Protein AF-A0AA36F8A9-F1 (afdb_monomer_lite)

Organism: Octopus vulgaris (NCBI:txid6645)

Structure (mmCIF, N/CA/C/O backbone):
data_AF-A0AA36F8A9-F1
#
_entry.id   AF-A0AA36F8A9-F1
#
loop_
_atom_site.group_PDB
_atom_site.id
_atom_site.type_symbol
_atom_site.label_atom_id
_atom_site.label_alt_id
_atom_site.label_comp_id
_atom_site.label_asym_id
_atom_site.label_entity_id
_atom_site.label_seq_id
_atom_site.pdbx_PDB_ins_code
_atom_site.Cartn_x
_atom_site.Cartn_y
_atom_site.Cartn_z
_atom_site.occupancy
_atom_site.B_iso_or_equiv
_atom_site.auth_seq_id
_atom_site.auth_comp_id
_atom_site.auth_asym_id
_atom_site.auth_atom_id
_atom_site.pdbx_PDB_model_num
ATOM 1 N N . MET A 1 1 ? -14.764 -0.438 -23.228 1.00 57.94 1 MET A N 1
ATOM 2 C CA . MET A 1 1 ? -16.015 -0.917 -22.598 1.00 57.94 1 MET A CA 1
ATOM 3 C C . MET A 1 1 ? -15.594 -1.962 -21.581 1.00 57.94 1 MET A C 1
ATOM 5 O O . MET A 1 1 ? -14.776 -2.790 -21.943 1.00 57.94 1 MET A O 1
ATOM 9 N N . LYS A 1 2 ? -16.003 -1.859 -20.318 1.00 61.53 2 LYS A N 1
ATOM 10 C CA . LYS A 1 2 ? -15.656 -2.836 -19.272 1.00 61.53 2 LYS A CA 1
ATOM 11 C C . LYS A 1 2 ? -16.958 -3.382 -18.704 1.00 61.53 2 LYS A C 1
ATOM 13 O O . LYS A 1 2 ? -17.916 -2.612 -18.624 1.00 61.53 2 LYS A O 1
ATOM 18 N N . CYS A 1 3 ? -16.976 -4.657 -18.324 1.00 64.50 3 CYS A N 1
ATOM 19 C CA . CYS A 1 3 ? -18.145 -5.275 -17.707 1.00 64.50 3 CYS A CA 1
ATOM 20 C C . CYS A 1 3 ? -18.589 -4.487 -16.462 1.00 64.50 3 CYS A C 1
ATOM 22 O O . CYS A 1 3 ? -17.764 -4.167 -15.594 1.00 64.50 3 CYS A O 1
ATOM 24 N N . LYS A 1 4 ? -19.875 -4.131 -16.397 1.00 75.44 4 LYS A N 1
ATOM 25 C CA . LYS A 1 4 ? -20.479 -3.437 -15.253 1.00 75.44 4 LYS A CA 1
ATOM 26 C C . LYS A 1 4 ? -20.685 -4.415 -14.094 1.00 75.44 4 LYS A C 1
ATOM 28 O O . LYS A 1 4 ? -20.834 -5.618 -14.280 1.00 75.44 4 LYS A O 1
ATOM 33 N N . VAL A 1 5 ? -20.695 -3.900 -12.867 1.00 63.47 5 VAL A N 1
ATOM 34 C CA . VAL A 1 5 ? -20.876 -4.727 -11.665 1.00 63.47 5 VAL A CA 1
ATOM 35 C C . VAL A 1 5 ? -22.283 -5.341 -11.673 1.00 63.47 5 VAL A C 1
ATOM 37 O O . VAL A 1 5 ? -23.261 -4.618 -11.513 1.00 63.47 5 VAL A O 1
ATOM 40 N N . GLY A 1 6 ? -22.371 -6.663 -11.854 1.00 67.12 6 GLY A N 1
ATOM 41 C CA . GLY A 1 6 ? -23.633 -7.418 -11.899 1.00 67.12 6 GLY A CA 1
ATOM 42 C C . GLY A 1 6 ? -24.187 -7.698 -13.302 1.00 67.12 6 GLY A C 1
ATOM 43 O O . GLY A 1 6 ? -25.245 -8.306 -13.403 1.00 67.12 6 GLY A O 1
ATOM 44 N N . GLU A 1 7 ? -23.489 -7.277 -14.357 1.00 79.31 7 GLU A N 1
ATOM 45 C CA . GLU A 1 7 ? -23.829 -7.589 -15.751 1.00 79.31 7 GLU A CA 1
ATOM 46 C C . GLU A 1 7 ? -23.469 -9.045 -16.077 1.00 79.31 7 GLU A C 1
ATOM 48 O O . GLU A 1 7 ? -22.385 -9.516 -15.720 1.00 79.31 7 GLU A O 1
ATOM 53 N N . SER A 1 8 ? -24.374 -9.761 -16.744 1.00 82.44 8 SER A N 1
ATOM 54 C CA . SER A 1 8 ? -24.123 -11.130 -17.204 1.00 82.44 8 SER A CA 1
ATOM 55 C C . SER A 1 8 ? -23.191 -11.155 -18.420 1.00 82.44 8 SER A C 1
ATOM 57 O O . SER A 1 8 ? -23.107 -10.205 -19.203 1.00 82.44 8 SER A O 1
ATOM 59 N N . ILE A 1 9 ? -22.518 -12.284 -18.645 1.00 84.06 9 ILE A N 1
ATOM 60 C CA . ILE A 1 9 ? -21.608 -12.447 -19.791 1.00 84.06 9 ILE A CA 1
ATOM 61 C C . ILE A 1 9 ? -22.339 -12.286 -21.143 1.00 84.06 9 ILE A C 1
ATOM 63 O O . ILE A 1 9 ? -21.765 -11.776 -22.107 1.00 84.06 9 ILE A O 1
ATOM 67 N N . GLN A 1 10 ? -23.622 -12.654 -21.213 1.00 80.56 10 GLN A N 1
ATOM 68 C CA . GLN A 1 10 ? -24.472 -12.466 -22.399 1.00 80.56 10 GLN A CA 1
ATOM 69 C C . GLN A 1 10 ? -24.778 -10.986 -22.676 1.00 80.56 10 GLN A C 1
ATOM 71 O O . GLN A 1 10 ? -24.721 -10.528 -23.824 1.00 80.56 10 GLN A O 1
ATOM 76 N N . GLU A 1 11 ? -25.052 -10.217 -21.622 1.00 83.00 11 GLU A N 1
ATOM 77 C CA . GLU A 1 11 ? -25.267 -8.770 -21.717 1.00 83.00 11 GLU A CA 1
ATOM 78 C C . GLU A 1 11 ? -23.983 -8.042 -22.130 1.00 83.00 11 GLU A C 1
ATOM 80 O O . GLU A 1 11 ? -24.056 -7.098 -22.911 1.00 83.00 11 GLU A O 1
ATOM 85 N N . LEU A 1 12 ? -22.809 -8.544 -21.724 1.00 82.44 12 LEU A N 1
ATOM 86 C CA . LEU A 1 12 ? -21.502 -8.035 -22.154 1.00 82.44 12 LEU A CA 1
ATOM 87 C C . LEU A 1 12 ? -21.188 -8.333 -23.634 1.00 82.44 12 LEU A C 1
ATOM 89 O O . LEU A 1 12 ? -20.577 -7.509 -24.317 1.00 82.44 12 LEU A O 1
ATOM 93 N N . ALA A 1 13 ? -21.591 -9.497 -24.152 1.00 81.88 13 ALA A N 1
ATOM 94 C CA . ALA A 1 13 ? -21.303 -9.907 -25.531 1.00 81.88 13 ALA A CA 1
ATOM 95 C C . ALA A 1 13 ? -22.104 -9.109 -26.581 1.00 81.88 13 ALA A C 1
ATOM 97 O O . ALA A 1 13 ? -21.612 -8.837 -27.679 1.00 81.88 13 ALA A O 1
ATOM 98 N N . THR A 1 14 ? -23.327 -8.697 -26.243 1.00 81.94 14 THR A N 1
ATOM 99 C CA . THR A 1 14 ? -24.236 -7.952 -27.133 1.00 81.94 14 THR A CA 1
ATOM 100 C C . THR A 1 14 ? -23.658 -6.618 -27.645 1.00 81.94 14 THR A C 1
ATOM 102 O O . THR A 1 14 ? -23.613 -6.428 -28.864 1.00 81.94 14 THR A O 1
ATOM 105 N N . PRO A 1 15 ? -23.151 -5.701 -26.796 1.00 81.50 15 PRO A N 1
ATOM 106 C CA . PRO A 1 15 ? -22.560 -4.449 -27.261 1.00 81.50 15 PRO A CA 1
ATOM 107 C C . PRO A 1 15 ? -21.240 -4.656 -28.012 1.00 81.50 15 PRO A C 1
ATOM 109 O O . PRO A 1 15 ? -20.894 -3.851 -28.874 1.00 81.50 15 PRO A O 1
ATOM 112 N N . ILE A 1 16 ? -20.503 -5.736 -27.728 1.00 82.38 16 ILE A N 1
ATOM 113 C CA . ILE A 1 16 ? -19.282 -6.087 -28.468 1.00 82.38 16 ILE A CA 1
ATOM 114 C C . ILE A 1 16 ? -19.638 -6.468 -29.915 1.00 82.38 16 ILE A C 1
ATOM 116 O O . ILE A 1 16 ? -19.003 -5.965 -30.842 1.00 82.38 16 ILE A O 1
ATOM 120 N N . ARG A 1 17 ? -20.708 -7.253 -30.120 1.00 81.12 17 ARG A N 1
ATOM 121 C CA . ARG A 1 17 ? -21.250 -7.570 -31.456 1.00 81.12 17 ARG A CA 1
ATOM 122 C C . ARG A 1 17 ? -21.753 -6.322 -32.190 1.00 81.12 17 ARG A C 1
ATOM 124 O O . ARG A 1 17 ? -21.460 -6.150 -33.368 1.00 81.12 17 ARG A O 1
ATOM 131 N N . GLN A 1 18 ? -22.466 -5.430 -31.500 1.00 80.69 18 GLN A N 1
ATOM 132 C CA . GLN A 1 18 ? -22.973 -4.183 -32.092 1.00 80.69 18 GLN A CA 1
ATOM 133 C C . GLN A 1 18 ? -21.846 -3.230 -32.507 1.00 80.69 18 GLN A C 1
ATOM 135 O O . GLN A 1 18 ? -21.906 -2.646 -33.584 1.00 80.69 18 GLN A O 1
ATOM 140 N N . ALA A 1 19 ? -20.799 -3.105 -31.688 1.00 75.62 19 ALA A N 1
ATOM 141 C CA . ALA A 1 19 ? -19.646 -2.270 -32.011 1.00 75.62 19 ALA A CA 1
ATOM 142 C C . ALA A 1 19 ? -18.830 -2.820 -33.190 1.00 75.62 19 ALA A C 1
ATOM 144 O O . ALA A 1 19 ? -18.216 -2.042 -33.911 1.00 75.62 19 ALA A O 1
ATOM 145 N N . ALA A 1 20 ? -18.819 -4.141 -33.383 1.00 75.19 20 ALA A N 1
ATOM 146 C CA . ALA A 1 20 ? -18.191 -4.772 -34.540 1.00 75.19 20 ALA A CA 1
ATOM 147 C C . ALA A 1 20 ? -19.016 -4.622 -35.827 1.00 75.19 20 ALA A C 1
ATOM 149 O O . ALA A 1 20 ? -18.438 -4.559 -36.906 1.00 75.19 20 ALA A O 1
ATOM 150 N N . ALA A 1 21 ? -20.345 -4.506 -35.732 1.00 71.69 21 ALA A N 1
ATOM 151 C CA . ALA A 1 21 ? -21.219 -4.319 -36.894 1.00 71.69 21 ALA A CA 1
ATOM 152 C C . ALA A 1 21 ? -20.972 -2.994 -37.641 1.00 71.69 21 ALA A C 1
ATOM 154 O O . ALA A 1 21 ? -21.300 -2.885 -38.817 1.00 71.69 21 ALA A O 1
ATOM 155 N N . THR A 1 22 ? -20.388 -1.997 -36.970 1.00 73.75 22 THR A N 1
ATOM 156 C CA . THR A 1 22 ? -20.011 -0.699 -37.555 1.00 73.75 22 THR A CA 1
ATOM 157 C C . THR A 1 22 ? -18.539 -0.626 -37.977 1.00 73.75 22 THR A C 1
ATOM 159 O O . THR A 1 22 ? -18.050 0.459 -38.282 1.00 73.75 22 THR A O 1
ATOM 162 N N . CYS A 1 23 ? -17.796 -1.736 -37.924 1.00 68.94 23 CYS A N 1
ATOM 163 C CA . CYS A 1 23 ? -16.383 -1.765 -38.296 1.00 68.94 23 CYS A CA 1
ATOM 164 C C . CYS A 1 23 ? -16.200 -2.212 -39.756 1.00 68.94 23 CYS A C 1
ATOM 166 O O . CYS A 1 23 ? -16.513 -3.348 -40.103 1.00 68.94 23 CYS A O 1
ATOM 168 N N . ASP A 1 24 ? -15.611 -1.349 -40.587 1.00 60.06 24 ASP A N 1
ATOM 169 C CA . ASP A 1 24 ? -15.303 -1.629 -41.998 1.00 60.06 24 ASP A CA 1
ATOM 170 C C . ASP A 1 24 ? -14.028 -2.481 -42.167 1.00 60.06 24 ASP A C 1
ATOM 172 O O . ASP A 1 24 ? -13.003 -2.019 -42.670 1.00 60.06 24 ASP A O 1
ATOM 176 N N . PHE A 1 25 ? -14.074 -3.756 -41.772 1.00 57.12 25 PHE A N 1
ATOM 177 C CA . PHE A 1 25 ? -13.033 -4.731 -42.129 1.00 57.12 25 PHE A CA 1
ATOM 178 C C . PHE A 1 25 ? -13.434 -5.464 -43.418 1.00 57.12 25 PHE A C 1
ATOM 180 O O . PHE A 1 25 ? -13.895 -6.601 -43.401 1.00 57.12 25 PHE A O 1
ATOM 187 N N . THR A 1 26 ? -13.295 -4.800 -44.567 1.00 53.69 26 THR A N 1
ATOM 188 C CA . THR A 1 26 ? -13.709 -5.321 -45.889 1.00 53.69 26 THR A CA 1
ATOM 189 C C . THR A 1 26 ? -12.739 -6.327 -46.519 1.00 53.69 26 THR A C 1
ATOM 191 O O . THR A 1 26 ? -12.813 -6.619 -47.713 1.00 53.69 26 THR A O 1
ATOM 194 N N . SER A 1 27 ? -11.847 -6.939 -45.745 1.00 50.75 27 SER A N 1
ATOM 195 C CA . SER A 1 27 ? -11.095 -8.110 -46.189 1.00 50.75 27 SER A CA 1
ATOM 196 C C . SER A 1 27 ? -10.640 -8.930 -44.994 1.00 50.75 27 SER A C 1
ATOM 198 O O . SER A 1 27 ? -10.097 -8.384 -44.041 1.00 50.75 27 SER A O 1
ATOM 200 N N . ILE A 1 28 ? -10.771 -10.251 -45.151 1.00 49.62 28 ILE A N 1
ATOM 201 C CA . ILE A 1 28 ? -10.279 -11.327 -44.280 1.00 49.62 28 ILE A CA 1
ATOM 202 C C . ILE A 1 28 ? -11.322 -11.757 -43.228 1.00 49.62 28 ILE A C 1
ATOM 204 O O . ILE A 1 28 ? -11.799 -10.966 -42.424 1.00 49.62 28 ILE A O 1
ATOM 208 N N . LYS A 1 29 ? -11.706 -13.040 -43.273 1.00 53.78 29 LYS A N 1
ATOM 209 C CA . LYS A 1 29 ? -12.776 -13.648 -42.460 1.00 53.78 29 LYS A CA 1
ATOM 210 C C . LYS A 1 29 ? -12.380 -13.901 -40.995 1.00 53.78 29 LYS A C 1
ATOM 212 O O . LYS A 1 29 ? -13.266 -14.089 -40.173 1.00 53.78 29 LYS A O 1
ATOM 217 N N . ASP A 1 30 ? -11.087 -13.855 -40.681 1.00 59.91 30 ASP A N 1
ATOM 218 C CA . ASP A 1 30 ? -10.518 -14.311 -39.407 1.00 59.91 30 ASP A CA 1
ATOM 219 C C . ASP A 1 30 ? -10.037 -13.215 -38.410 1.00 59.91 30 ASP A C 1
ATOM 221 O O . ASP A 1 30 ? -10.168 -13.442 -37.208 1.00 59.91 30 ASP A O 1
ATOM 225 N N . PRO A 1 31 ? -9.574 -11.997 -38.790 1.00 63.22 31 PRO A N 1
ATOM 226 C CA . PRO A 1 31 ? -9.104 -10.995 -37.818 1.00 63.22 31 PRO A CA 1
ATOM 227 C C . PRO A 1 31 ? -10.237 -10.309 -37.047 1.00 63.22 31 PRO A C 1
ATOM 229 O O . PRO A 1 31 ? -10.010 -9.765 -35.968 1.00 63.22 31 PRO A O 1
ATOM 232 N N . LEU A 1 32 ? -11.466 -10.322 -37.577 1.00 70.00 32 LEU A N 1
ATOM 233 C CA . LEU A 1 32 ? -12.625 -9.805 -36.851 1.00 70.00 32 LEU A CA 1
ATOM 234 C C . LEU A 1 32 ? -12.923 -10.673 -35.623 1.00 70.00 32 LEU A C 1
ATOM 236 O O . LEU A 1 32 ? -13.252 -10.134 -34.569 1.00 70.00 32 LEU A O 1
ATOM 240 N N . ASP A 1 33 ? -12.775 -11.993 -35.745 1.00 73.62 33 ASP A N 1
ATOM 241 C CA . ASP A 1 33 ? -13.028 -12.929 -34.650 1.00 73.62 33 ASP A CA 1
ATOM 242 C C . ASP A 1 33 ? -11.930 -12.840 -33.580 1.00 73.62 33 ASP A C 1
ATOM 244 O O . ASP A 1 33 ? -12.242 -12.735 -32.395 1.00 73.62 33 ASP A O 1
ATOM 248 N N . GLU A 1 34 ? -10.662 -12.718 -33.986 1.00 71.81 34 GLU A N 1
ATOM 249 C CA . GLU A 1 34 ? -9.533 -12.463 -33.076 1.00 71.81 34 GLU A CA 1
ATOM 250 C C . GLU A 1 34 ? -9.669 -11.110 -32.348 1.00 71.81 34 GLU A C 1
ATOM 252 O O . GLU A 1 34 ? -9.443 -11.008 -31.136 1.00 71.81 34 GLU A O 1
ATOM 257 N N . ALA A 1 35 ? -10.113 -10.059 -33.049 1.00 76.81 35 ALA A N 1
ATOM 258 C CA . ALA A 1 35 ? -10.369 -8.750 -32.451 1.00 76.81 35 ALA A CA 1
ATOM 259 C C . ALA A 1 35 ? -11.558 -8.782 -31.475 1.00 76.81 35 ALA A C 1
ATOM 261 O O . ALA A 1 35 ? -11.503 -8.163 -30.406 1.00 76.81 35 ALA A O 1
ATOM 262 N N . LEU A 1 36 ? -12.624 -9.515 -31.812 1.00 81.88 36 LEU A N 1
ATOM 263 C CA . LEU A 1 36 ? -13.776 -9.750 -30.938 1.00 81.88 36 LEU A CA 1
ATOM 264 C C . LEU A 1 36 ? -13.373 -10.541 -29.689 1.00 81.88 36 LEU A C 1
ATOM 266 O O . LEU A 1 36 ? -13.734 -10.148 -28.577 1.00 81.88 36 LEU A O 1
ATOM 270 N N . GLN A 1 37 ? -12.578 -11.596 -29.857 1.00 80.69 37 GLN A N 1
ATOM 271 C CA . GLN A 1 37 ? -12.050 -12.440 -28.789 1.00 80.69 37 GLN A CA 1
ATOM 272 C C . GLN A 1 37 ? -11.138 -11.637 -27.851 1.00 80.69 37 GLN A C 1
ATOM 274 O O . GLN A 1 37 ? -11.377 -11.599 -26.643 1.00 80.69 37 GLN A O 1
ATOM 279 N N . THR A 1 38 ? -10.162 -10.905 -28.393 1.00 79.88 38 THR A N 1
ATOM 280 C CA . THR A 1 38 ? -9.252 -10.044 -27.619 1.00 79.88 38 THR A CA 1
ATOM 281 C C . THR A 1 38 ? -10.025 -8.975 -26.852 1.00 79.88 38 THR A C 1
ATOM 283 O O . THR A 1 38 ? -9.787 -8.744 -25.661 1.00 79.88 38 THR A O 1
ATOM 286 N N . ARG A 1 39 ? -11.007 -8.341 -27.504 1.00 82.88 39 ARG A N 1
ATOM 287 C CA . ARG A 1 39 ? -11.862 -7.327 -26.878 1.00 82.88 39 ARG A CA 1
ATOM 288 C C . ARG A 1 39 ? -12.740 -7.922 -25.781 1.00 82.88 39 ARG A C 1
ATOM 290 O O . ARG A 1 39 ? -12.945 -7.264 -24.761 1.00 82.88 39 ARG A O 1
ATOM 297 N N . PHE A 1 40 ? -13.235 -9.141 -25.962 1.00 85.88 40 PHE A N 1
ATOM 298 C CA . PHE A 1 40 ? -14.016 -9.867 -24.966 1.00 85.88 40 PHE A CA 1
ATOM 299 C C . PHE A 1 40 ? -13.171 -10.255 -23.754 1.00 85.88 40 PHE A C 1
ATOM 301 O O . PHE A 1 40 ? -13.525 -9.867 -22.642 1.00 85.88 40 PHE A O 1
ATOM 308 N N . ILE A 1 41 ? -12.014 -10.893 -23.957 1.00 84.25 41 ILE A N 1
ATOM 309 C CA . ILE A 1 41 ? -11.077 -11.276 -22.888 1.00 84.25 41 ILE A CA 1
ATOM 310 C C . ILE A 1 41 ? -10.670 -10.046 -22.064 1.00 84.25 41 ILE A C 1
ATOM 312 O O . ILE A 1 41 ? -10.745 -10.077 -20.838 1.00 84.25 41 ILE A O 1
ATOM 316 N N . CYS A 1 42 ? -10.336 -8.927 -22.717 1.00 81.19 42 CYS A N 1
ATOM 317 C CA . CYS A 1 42 ? -9.999 -7.673 -22.034 1.00 81.19 42 CYS A CA 1
ATOM 318 C C . CYS A 1 42 ? -11.176 -7.036 -21.265 1.00 81.19 42 CYS A C 1
ATOM 320 O O . CYS A 1 42 ? -10.953 -6.177 -20.408 1.00 81.19 42 CYS A O 1
ATOM 322 N N . SER A 1 43 ? -12.422 -7.402 -21.584 1.00 83.00 43 SER A N 1
ATOM 323 C CA . SER A 1 43 ? -13.633 -6.831 -20.975 1.00 83.00 43 SER A CA 1
ATOM 324 C C . SER A 1 43 ? -14.191 -7.668 -19.817 1.00 83.00 43 SER A C 1
ATOM 326 O O . SER A 1 43 ? -14.994 -7.148 -19.036 1.00 83.00 43 SER A O 1
ATOM 328 N N . VAL A 1 44 ? -13.784 -8.938 -19.696 1.00 84.31 44 VAL A N 1
ATOM 329 C CA . VAL A 1 44 ? -14.208 -9.853 -18.626 1.00 84.31 44 VAL A CA 1
ATOM 330 C C . VAL A 1 44 ? -13.480 -9.520 -17.321 1.00 84.31 44 VAL A C 1
ATOM 332 O O . VAL A 1 44 ? -12.257 -9.542 -17.246 1.00 84.31 44 VAL A O 1
ATOM 335 N N . ASN A 1 45 ? -14.243 -9.285 -16.251 1.00 80.62 45 ASN A N 1
ATOM 336 C CA . ASN A 1 45 ? -13.695 -8.978 -14.921 1.00 80.62 45 ASN A CA 1
ATOM 337 C C . ASN A 1 45 ? -13.638 -10.201 -13.979 1.00 80.62 45 ASN A C 1
ATOM 339 O O . ASN A 1 45 ? -13.042 -10.133 -12.900 1.00 80.62 45 ASN A O 1
ATOM 343 N N . ASN A 1 46 ? -14.260 -11.328 -14.349 1.00 81.56 46 ASN A N 1
ATOM 344 C CA . ASN A 1 46 ? -14.303 -12.529 -13.516 1.00 81.56 46 ASN A CA 1
ATOM 345 C C . ASN A 1 46 ? -12.985 -13.320 -13.621 1.00 81.56 46 ASN A C 1
ATOM 347 O O . ASN A 1 46 ? -12.672 -13.917 -14.651 1.00 81.56 46 ASN A O 1
ATOM 351 N N . LYS A 1 47 ? -12.227 -13.371 -12.516 1.00 83.69 47 LYS A N 1
ATOM 352 C CA . LYS A 1 47 ? -10.928 -14.065 -12.445 1.00 83.69 47 LYS A CA 1
ATOM 353 C C . LYS A 1 47 ? -11.011 -15.564 -12.755 1.00 83.69 47 LYS A C 1
ATOM 355 O O . LYS A 1 47 ? -10.022 -16.114 -13.230 1.00 83.69 47 LYS A O 1
ATOM 360 N N . ALA A 1 48 ? -12.128 -16.235 -12.462 1.00 83.19 48 ALA A N 1
ATOM 361 C CA . ALA A 1 48 ? -12.293 -17.656 -12.773 1.00 83.19 48 ALA A CA 1
ATOM 362 C C . ALA A 1 48 ? -12.413 -17.869 -14.287 1.00 83.19 48 ALA A C 1
ATOM 364 O O . ALA A 1 48 ? -11.697 -18.696 -14.843 1.00 83.19 48 ALA A O 1
ATOM 365 N N . VAL A 1 49 ? -13.229 -17.044 -14.946 1.00 85.38 49 VAL A N 1
ATOM 366 C CA . VAL A 1 49 ? -13.425 -17.057 -16.401 1.00 85.38 49 VAL A CA 1
ATOM 367 C C . VAL A 1 49 ? -12.120 -16.736 -17.134 1.00 85.38 49 VAL A C 1
ATOM 369 O O . VAL A 1 49 ? -11.707 -17.502 -17.998 1.00 85.38 49 VAL A O 1
ATOM 372 N N . LEU A 1 50 ? -11.404 -15.677 -16.731 1.00 84.00 50 LEU A N 1
ATOM 373 C CA . LEU A 1 50 ? -10.109 -15.319 -17.331 1.00 84.00 50 LEU A CA 1
ATOM 374 C C . LEU A 1 50 ? -9.087 -16.461 -17.240 1.00 84.00 50 LEU A C 1
ATOM 376 O O . LEU A 1 50 ? -8.394 -16.750 -18.208 1.00 84.00 50 LEU A O 1
ATOM 380 N N . LYS A 1 51 ? -9.012 -17.151 -16.093 1.00 83.31 51 LYS A N 1
ATOM 381 C CA . LYS A 1 51 ? -8.099 -18.291 -15.912 1.00 83.31 51 LYS A CA 1
ATOM 382 C C . LYS A 1 51 ? -8.413 -19.470 -16.829 1.00 83.31 51 LYS A C 1
ATOM 384 O O . LYS A 1 51 ? -7.493 -20.217 -17.139 1.00 83.31 51 LYS A O 1
ATOM 389 N N . VAL A 1 52 ? -9.677 -19.686 -17.188 1.00 85.12 52 VAL A N 1
ATOM 390 C CA . VAL A 1 52 ? -10.063 -20.756 -18.119 1.00 85.12 52 VAL A CA 1
ATOM 391 C C . VAL A 1 52 ? -9.782 -20.320 -19.554 1.00 85.12 52 VAL A C 1
ATOM 393 O O . VAL A 1 52 ? -9.146 -21.068 -20.287 1.00 85.12 52 VAL A O 1
ATOM 396 N N . LEU A 1 53 ? -10.138 -19.084 -19.918 1.00 85.06 53 LEU A N 1
ATOM 397 C CA . LEU A 1 53 ? -9.886 -18.538 -21.255 1.00 85.06 53 LEU A CA 1
ATOM 398 C C . LEU A 1 53 ? -8.387 -18.484 -21.597 1.00 85.06 53 LEU A C 1
ATOM 400 O O . LEU A 1 53 ? -8.016 -18.879 -22.693 1.00 85.06 53 LEU A O 1
ATOM 404 N N . PHE A 1 54 ? -7.513 -18.096 -20.658 1.00 83.62 54 PHE A N 1
ATOM 405 C CA . PHE A 1 54 ? -6.056 -18.076 -20.882 1.00 83.62 54 PHE A CA 1
ATOM 406 C C . PHE A 1 54 ? -5.397 -19.462 -20.932 1.00 83.62 54 PHE A C 1
ATOM 408 O O . PHE A 1 54 ? -4.243 -19.571 -21.335 1.00 83.62 54 PHE A O 1
ATOM 415 N N . LYS A 1 55 ? -6.088 -20.521 -20.492 1.00 81.94 55 LYS A N 1
ATOM 416 C CA . LYS A 1 55 ? -5.575 -21.898 -20.586 1.00 81.94 55 LYS A CA 1
ATOM 417 C C . LYS A 1 55 ? -5.871 -22.545 -21.932 1.00 81.94 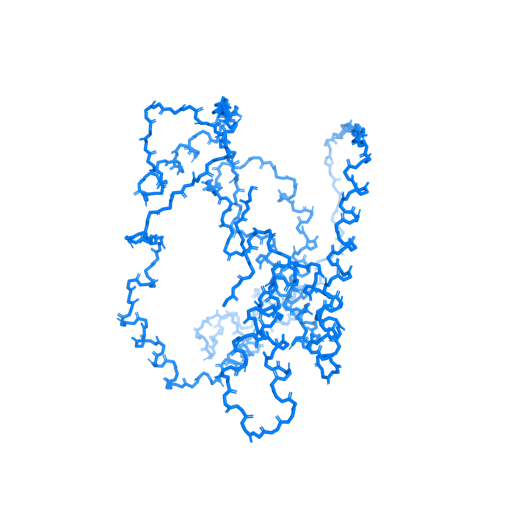55 LYS A C 1
ATOM 419 O O . LYS A 1 55 ? -5.223 -23.531 -22.273 1.00 81.94 55 LYS A O 1
ATOM 424 N N . ILE A 1 56 ? -6.864 -22.039 -22.654 1.00 81.81 56 ILE A N 1
ATOM 425 C CA . ILE A 1 56 ? -7.208 -22.529 -23.983 1.00 81.81 56 ILE A CA 1
ATOM 426 C C . ILE A 1 56 ? -6.269 -21.849 -24.980 1.00 81.81 56 ILE A C 1
ATOM 428 O O . ILE A 1 56 ? -5.993 -20.657 -24.863 1.00 81.81 56 ILE A O 1
ATOM 432 N N . ASN A 1 57 ? -5.748 -22.615 -25.938 1.00 70.94 57 ASN A N 1
ATOM 433 C CA . ASN A 1 57 ? -4.878 -22.079 -26.979 1.00 70.94 57 ASN A CA 1
ATOM 434 C C . ASN A 1 57 ? -5.635 -20.996 -27.770 1.00 70.94 57 ASN A C 1
ATOM 436 O O . ASN A 1 57 ? -6.671 -21.274 -28.376 1.00 70.94 57 ASN A O 1
ATOM 440 N N . THR A 1 58 ? -5.127 -19.762 -27.752 1.00 63.56 58 THR A N 1
ATOM 441 C CA . THR A 1 58 ? -5.777 -18.581 -28.345 1.00 63.56 58 THR A CA 1
ATOM 442 C C . THR A 1 58 ? -5.984 -18.707 -29.852 1.00 63.56 58 THR A C 1
ATOM 444 O O . THR A 1 58 ? -6.893 -18.077 -30.383 1.00 63.56 58 THR A O 1
ATOM 447 N N . ASN A 1 59 ? -5.196 -19.560 -30.515 1.00 62.94 59 ASN A N 1
ATOM 448 C CA . ASN A 1 59 ? -5.203 -19.742 -31.967 1.00 62.94 59 ASN A CA 1
ATOM 449 C C . ASN A 1 59 ? -6.383 -20.587 -32.488 1.00 62.94 59 ASN A C 1
ATOM 451 O O . ASN A 1 59 ? -6.608 -20.623 -33.693 1.00 62.94 59 ASN A O 1
ATOM 455 N N . GLU A 1 60 ? -7.125 -21.272 -31.609 1.00 64.12 60 GLU A N 1
ATOM 456 C CA . GLU A 1 60 ? -8.261 -22.135 -31.989 1.00 64.12 60 GLU A CA 1
ATOM 457 C C . GLU A 1 60 ? -9.599 -21.688 -31.380 1.00 64.12 60 GLU A C 1
ATOM 459 O O . GLU A 1 60 ? -10.643 -22.263 -31.684 1.00 64.12 60 GLU A O 1
ATOM 464 N N . LEU A 1 61 ? -9.589 -20.678 -30.507 1.00 75.94 61 LEU A N 1
ATOM 465 C CA . LEU A 1 61 ? -10.770 -20.282 -29.750 1.00 75.94 61 LEU A CA 1
ATOM 466 C C . LEU A 1 61 ? -11.565 -19.209 -30.501 1.00 75.94 61 LEU A C 1
ATOM 468 O O . LEU A 1 61 ? -11.213 -18.033 -30.474 1.00 75.94 61 LEU A O 1
ATOM 472 N N . THR A 1 62 ? -12.685 -19.588 -31.106 1.00 84.06 62 THR A N 1
ATOM 473 C CA . THR A 1 62 ? -13.578 -18.607 -31.740 1.00 84.06 62 THR A CA 1
ATOM 474 C C . THR A 1 62 ? -14.298 -17.737 -30.707 1.00 84.06 62 THR A C 1
ATOM 476 O O . THR A 1 62 ? -14.520 -18.154 -29.563 1.00 84.06 62 THR A O 1
ATOM 479 N N . PHE A 1 63 ? -14.739 -16.540 -31.094 1.00 84.81 63 PHE A N 1
ATOM 480 C CA . PHE A 1 63 ? -15.472 -15.634 -30.203 1.00 84.81 63 PHE A CA 1
ATOM 481 C C . PHE A 1 63 ? -16.723 -16.286 -29.584 1.00 84.81 63 PHE A C 1
ATOM 483 O O . PHE A 1 63 ? -17.015 -16.085 -28.405 1.00 84.81 63 PHE A O 1
ATOM 490 N N . ASN A 1 64 ? -17.445 -17.119 -30.341 1.00 85.06 64 ASN A N 1
ATOM 491 C CA . ASN A 1 64 ? -18.618 -17.830 -29.820 1.00 85.06 64 ASN A CA 1
ATOM 492 C C . ASN A 1 64 ? -18.242 -18.934 -28.822 1.00 85.06 64 ASN A C 1
ATOM 494 O O . ASN A 1 64 ? -18.901 -19.055 -27.790 1.00 85.06 64 ASN A O 1
ATOM 498 N N . GLN A 1 65 ? -17.159 -19.675 -29.074 1.00 84.81 65 GLN A N 1
ATOM 499 C CA . GLN A 1 65 ? -16.642 -20.659 -28.117 1.00 84.81 65 GLN A CA 1
ATOM 500 C C . GLN A 1 65 ? -16.142 -19.981 -26.834 1.00 84.81 65 GLN A C 1
ATOM 502 O O . GLN A 1 65 ? -16.370 -20.487 -25.738 1.00 84.81 65 GLN A O 1
ATOM 507 N N . ALA A 1 66 ? -15.523 -18.800 -26.939 1.00 85.50 66 ALA A N 1
ATOM 508 C CA . ALA A 1 66 ? -15.102 -18.019 -25.777 1.00 85.50 66 ALA A CA 1
ATOM 509 C C . ALA A 1 66 ? -16.294 -17.604 -24.897 1.00 85.50 66 ALA A C 1
ATOM 511 O O . ALA A 1 66 ? -16.191 -17.633 -23.671 1.00 85.50 66 ALA A O 1
ATOM 512 N N . ILE A 1 67 ? -17.431 -17.250 -25.505 1.00 87.81 67 ILE A N 1
ATOM 513 C CA . ILE A 1 67 ? -18.670 -16.932 -24.781 1.00 87.81 67 ILE A CA 1
ATOM 514 C C . ILE A 1 67 ? -19.216 -18.173 -24.064 1.00 87.81 67 ILE A C 1
ATOM 516 O O . ILE A 1 67 ? -19.576 -18.082 -22.892 1.00 87.81 67 ILE A O 1
ATOM 520 N N . GLU A 1 68 ? -19.263 -19.319 -24.740 1.00 88.06 68 GLU A N 1
ATOM 521 C CA . GLU A 1 68 ? -19.781 -20.573 -24.181 1.00 88.06 68 GLU A CA 1
ATOM 522 C C . GLU A 1 68 ? -18.967 -21.029 -22.962 1.00 88.06 68 GLU A C 1
ATOM 524 O O . GLU A 1 68 ? -19.511 -21.153 -21.862 1.00 88.06 68 GLU A O 1
ATOM 529 N N . VAL A 1 69 ? -17.642 -21.117 -23.109 1.00 88.56 69 VAL A N 1
ATOM 530 C CA . VAL A 1 69 ? -16.711 -21.455 -22.017 1.00 88.56 69 VAL A CA 1
ATOM 531 C C . VAL A 1 69 ? -16.842 -20.481 -20.841 1.00 88.56 69 VAL A C 1
ATOM 533 O O . VAL A 1 69 ? -16.752 -20.870 -19.669 1.00 88.56 69 VAL A O 1
ATOM 536 N N . ALA A 1 70 ? -17.057 -19.197 -21.132 1.00 89.12 70 ALA A N 1
ATOM 537 C CA . ALA A 1 70 ? -17.208 -18.176 -20.109 1.00 89.12 70 ALA A CA 1
ATOM 538 C C . ALA A 1 70 ? -18.507 -18.347 -19.301 1.00 89.12 70 ALA A C 1
ATOM 540 O O . ALA A 1 70 ? -18.462 -18.253 -18.072 1.00 89.12 70 ALA A O 1
ATOM 541 N N . ILE A 1 71 ? -19.629 -18.660 -19.958 1.00 89.88 71 ILE A N 1
ATOM 542 C CA . ILE A 1 71 ? -20.916 -18.947 -19.298 1.00 89.88 71 ILE A CA 1
ATOM 543 C C . ILE A 1 71 ? -20.806 -20.187 -18.416 1.00 89.88 71 ILE A C 1
ATOM 545 O O . ILE A 1 71 ? -21.234 -20.164 -17.261 1.00 89.88 71 ILE A O 1
ATOM 549 N N . GLU A 1 72 ? -20.219 -21.264 -18.936 1.00 89.94 72 GLU A N 1
ATOM 550 C CA . GLU A 1 72 ? -20.044 -22.510 -18.185 1.00 89.94 72 GLU A CA 1
ATOM 551 C C . GLU A 1 72 ? -19.215 -22.282 -16.921 1.00 89.94 72 GLU A C 1
ATOM 553 O O . GLU A 1 72 ? -19.595 -22.701 -15.824 1.00 89.94 72 GLU A O 1
ATOM 558 N N . THR A 1 73 ? -18.112 -21.546 -17.056 1.00 90.19 73 THR A N 1
ATOM 559 C CA . THR A 1 73 ? -17.223 -21.232 -15.935 1.00 90.19 73 THR A CA 1
ATOM 560 C C . THR A 1 73 ? -17.896 -20.312 -14.912 1.00 90.19 73 THR A C 1
ATOM 562 O O . THR A 1 73 ? -17.702 -20.483 -13.706 1.00 90.19 73 THR A O 1
ATOM 565 N N . GLU A 1 74 ? -18.698 -19.344 -15.359 1.00 89.69 74 GLU A N 1
ATOM 566 C CA . GLU A 1 74 ? -19.462 -18.458 -14.474 1.00 89.69 74 GLU A CA 1
ATOM 567 C C . GLU A 1 74 ? -20.526 -19.221 -13.683 1.00 89.69 74 GLU A C 1
ATOM 569 O O . GLU A 1 74 ? -20.604 -19.076 -12.458 1.00 89.69 74 GLU A O 1
ATOM 574 N N . ASN A 1 75 ? -21.282 -20.089 -14.356 1.00 85.88 75 ASN A N 1
ATOM 575 C CA . ASN A 1 75 ? -22.275 -20.947 -13.719 1.00 85.88 75 ASN A CA 1
ATOM 576 C C . ASN A 1 75 ? -21.617 -21.893 -12.705 1.00 85.88 75 ASN A C 1
ATOM 578 O O . ASN A 1 75 ? -22.078 -21.984 -11.566 1.00 85.88 75 ASN A O 1
ATOM 582 N N . ALA A 1 76 ? -20.496 -22.527 -13.063 1.00 87.19 76 ALA A N 1
ATOM 583 C CA . ALA A 1 76 ? -19.746 -23.395 -12.156 1.00 87.19 76 ALA A CA 1
ATOM 584 C C . ALA A 1 76 ? -19.222 -22.638 -10.923 1.00 87.19 76 ALA A C 1
ATOM 586 O O . ALA A 1 76 ? -19.328 -23.127 -9.796 1.00 87.19 76 ALA A O 1
ATOM 587 N N . ALA A 1 77 ? -18.699 -21.421 -11.107 1.00 84.44 77 ALA A N 1
ATOM 588 C CA . ALA A 1 77 ? -18.229 -20.584 -10.005 1.00 84.44 77 ALA A CA 1
ATOM 589 C C . ALA A 1 77 ? -19.374 -20.142 -9.078 1.00 84.44 77 ALA A C 1
ATOM 591 O O . ALA A 1 77 ? -19.186 -20.072 -7.860 1.00 84.44 77 ALA A O 1
ATOM 592 N N . LYS A 1 78 ? -20.558 -19.863 -9.634 1.00 83.12 78 LYS A N 1
ATOM 593 C CA . LYS A 1 78 ? -21.754 -19.507 -8.864 1.00 83.12 78 LYS A CA 1
ATOM 594 C C . LYS A 1 78 ? -22.248 -20.684 -8.018 1.00 83.12 78 LYS A C 1
ATOM 596 O O . LYS A 1 78 ? -22.411 -20.518 -6.812 1.00 83.12 78 LYS A O 1
ATOM 601 N N . VAL A 1 79 ? -22.368 -21.870 -8.615 1.00 86.44 79 VAL A N 1
ATOM 602 C CA . VAL A 1 79 ? -22.770 -23.102 -7.913 1.00 86.44 79 VAL A CA 1
ATOM 603 C C . VAL A 1 79 ? -21.766 -23.468 -6.816 1.00 86.44 79 VAL A C 1
ATOM 605 O O . VAL A 1 79 ? -22.155 -23.760 -5.689 1.00 86.44 79 VAL A O 1
ATOM 608 N N . ALA A 1 80 ? -20.460 -23.381 -7.093 1.00 77.75 80 ALA A N 1
ATOM 609 C CA . ALA A 1 80 ? -19.430 -23.630 -6.082 1.00 77.75 80 ALA A CA 1
ATOM 610 C C . ALA A 1 80 ? -19.525 -22.651 -4.901 1.00 77.75 80 ALA A C 1
ATOM 612 O O . ALA A 1 80 ? -19.310 -23.036 -3.752 1.00 77.75 80 ALA A O 1
ATOM 613 N N . LYS A 1 81 ? -19.868 -21.385 -5.169 1.00 75.69 81 LYS A N 1
ATOM 614 C CA . LYS A 1 81 ? -20.088 -20.389 -4.120 1.00 75.69 81 LYS A CA 1
ATOM 615 C C . LYS A 1 81 ? -21.307 -20.750 -3.269 1.00 75.69 81 LYS A C 1
ATOM 617 O O . LYS A 1 81 ? -21.205 -20.695 -2.051 1.00 75.69 81 LYS A O 1
ATOM 622 N N . GLU A 1 82 ? -22.413 -21.162 -3.877 1.00 76.00 82 GLU A N 1
ATOM 623 C CA . GLU A 1 82 ? -23.619 -21.595 -3.155 1.00 76.00 82 GLU A CA 1
ATOM 624 C C . GLU A 1 82 ? -23.326 -22.802 -2.236 1.00 76.00 82 GLU A C 1
ATOM 626 O O . GLU A 1 82 ? -23.598 -22.740 -1.039 1.00 76.00 82 GLU A O 1
ATOM 631 N N . ILE A 1 83 ? -22.608 -23.821 -2.729 1.00 74.62 83 ILE A N 1
ATOM 632 C CA . ILE A 1 83 ? -22.226 -25.017 -1.944 1.00 74.62 83 ILE A CA 1
ATOM 633 C C . ILE A 1 83 ? -21.360 -24.672 -0.715 1.00 74.62 83 ILE A C 1
ATOM 635 O O . ILE A 1 83 ? -21.517 -25.263 0.358 1.00 74.62 83 ILE A O 1
ATOM 639 N N . VAL A 1 84 ? -20.429 -23.723 -0.854 1.00 67.38 84 VAL A N 1
ATOM 640 C CA . VAL A 1 84 ? -19.521 -23.322 0.237 1.00 67.38 84 VAL A CA 1
ATOM 641 C C . VAL A 1 84 ? -20.245 -22.503 1.310 1.00 67.38 84 VAL A C 1
ATOM 643 O O . VAL A 1 84 ? -19.907 -22.626 2.486 1.00 67.38 84 VAL A O 1
ATOM 646 N N . TYR A 1 85 ? -21.229 -21.680 0.936 1.00 52.56 85 TYR A N 1
ATOM 647 C CA . TYR A 1 85 ? -21.964 -20.839 1.888 1.00 52.56 85 TYR A CA 1
ATOM 648 C C . TYR A 1 85 ? -23.064 -21.595 2.655 1.00 52.56 85 TYR A C 1
ATOM 650 O O . TYR A 1 85 ? -23.357 -21.209 3.787 1.00 52.56 85 TYR A O 1
ATOM 658 N N . ASP A 1 86 ? -23.601 -22.692 2.111 1.00 47.06 86 ASP A N 1
ATOM 659 C CA . ASP A 1 86 ? -24.627 -23.514 2.781 1.00 47.06 86 ASP A CA 1
ATOM 660 C C . ASP A 1 86 ? -24.057 -24.517 3.811 1.00 47.06 86 ASP A C 1
ATOM 662 O O . ASP A 1 86 ? -24.801 -25.163 4.553 1.00 47.06 86 ASP A O 1
ATOM 666 N N . SER A 1 87 ? -22.728 -24.616 3.929 1.00 49.53 87 SER A N 1
ATOM 667 C CA . SER A 1 87 ? -22.052 -25.445 4.937 1.00 49.53 87 SER A CA 1
ATOM 668 C C . SER A 1 87 ? -21.679 -24.616 6.185 1.00 49.53 87 SER A C 1
ATOM 670 O O . SER A 1 87 ? -20.744 -23.819 6.167 1.00 49.53 87 SER A O 1
ATOM 672 N N . ILE A 1 88 ? -22.420 -24.811 7.282 1.00 43.72 88 ILE A N 1
ATOM 673 C CA . ILE A 1 88 ? -22.281 -24.191 8.626 1.00 43.72 88 ILE A CA 1
ATOM 674 C C . ILE A 1 88 ? -20.807 -24.120 9.126 1.00 43.72 88 ILE A C 1
ATOM 676 O O . ILE A 1 88 ? -20.028 -25.043 8.883 1.00 43.72 88 ILE A O 1
ATOM 680 N N . PRO A 1 89 ? -20.407 -23.056 9.865 1.00 42.00 89 PRO A N 1
ATOM 681 C CA . PRO A 1 89 ? -19.012 -22.698 10.154 1.00 42.00 89 PRO A CA 1
ATOM 682 C C . PRO A 1 89 ? -18.229 -23.743 10.960 1.00 42.00 89 PRO A C 1
ATOM 684 O O . PRO A 1 89 ? -18.579 -24.076 12.094 1.00 42.00 89 PRO A O 1
ATOM 687 N N . MET A 1 90 ? -17.082 -24.168 10.424 1.00 38.88 90 MET A N 1
ATOM 688 C CA . MET A 1 90 ? -16.079 -24.937 11.164 1.00 38.88 90 MET A CA 1
ATOM 689 C C . MET A 1 90 ? -15.486 -24.104 12.311 1.00 38.88 90 MET A C 1
ATOM 691 O O . MET A 1 90 ? -14.735 -23.152 12.095 1.00 38.88 90 MET A O 1
ATOM 695 N N . GLN A 1 91 ? -15.768 -24.506 13.551 1.00 42.94 91 GLN A N 1
ATOM 696 C CA . GLN A 1 91 ? -14.985 -24.105 14.719 1.00 42.94 91 GLN A CA 1
ATOM 697 C C . GLN A 1 91 ? -13.654 -24.867 14.721 1.00 42.94 91 GLN A C 1
ATOM 699 O O . GLN A 1 91 ? -13.627 -26.088 14.857 1.00 42.94 91 GLN A O 1
ATOM 704 N N . VAL A 1 92 ? -12.536 -24.152 14.599 1.00 39.75 92 VAL A N 1
ATOM 705 C CA . VAL A 1 92 ? -11.195 -24.742 14.711 1.00 39.75 92 VAL A CA 1
ATOM 706 C C . VAL A 1 92 ? -10.747 -24.687 16.175 1.00 39.75 92 VAL A C 1
ATOM 708 O O . VAL A 1 92 ? -10.547 -23.609 16.738 1.00 39.75 92 VAL A O 1
ATOM 711 N N . GLN A 1 93 ? -10.597 -25.851 16.813 1.00 37.88 93 GLN A N 1
ATOM 712 C CA . GLN A 1 93 ? -10.089 -25.971 18.182 1.00 37.88 93 GLN A CA 1
ATOM 713 C C . GLN A 1 93 ? -8.591 -25.633 18.249 1.00 37.88 93 GLN A C 1
ATOM 715 O O . GLN A 1 93 ? -7.753 -26.236 17.583 1.00 37.88 93 GLN A O 1
ATOM 720 N N . LYS A 1 94 ? -8.247 -24.667 19.104 1.00 34.16 94 LYS A N 1
ATOM 721 C CA . LYS A 1 94 ? -6.872 -24.223 19.359 1.00 34.16 94 LYS A CA 1
ATOM 722 C C . LYS A 1 94 ? -6.122 -25.234 20.235 1.00 34.16 94 LYS A C 1
ATOM 724 O O . LYS A 1 94 ? -6.457 -25.405 21.407 1.00 34.16 94 LYS A O 1
ATOM 729 N N . VAL A 1 95 ? -5.060 -25.837 19.703 1.00 35.50 95 VAL A N 1
ATOM 730 C CA . VAL A 1 95 ? -4.135 -26.687 20.472 1.00 35.50 95 VAL A CA 1
ATOM 731 C C . VAL A 1 95 ? -3.265 -25.802 21.380 1.00 35.50 95 VAL A C 1
ATOM 733 O O . VAL A 1 95 ? -2.647 -24.839 20.924 1.00 35.50 95 VAL A O 1
ATOM 736 N N . LYS A 1 96 ? -3.229 -26.093 22.688 1.00 31.53 96 LYS A N 1
ATOM 737 C CA . LYS A 1 96 ? -2.341 -25.419 23.653 1.00 31.53 96 LYS A CA 1
ATOM 738 C C . LYS A 1 96 ? -0.945 -26.039 23.578 1.00 31.53 96 LYS A C 1
ATOM 740 O O . LYS A 1 96 ? -0.792 -27.222 23.855 1.00 31.53 96 LYS A O 1
ATOM 745 N N . CYS A 1 97 ? 0.070 -25.234 23.269 1.00 30.66 97 CYS A N 1
ATOM 746 C CA . CYS A 1 97 ? 1.466 -25.656 23.369 1.00 30.66 97 CYS A CA 1
ATOM 747 C C . CYS A 1 97 ? 1.963 -25.503 24.820 1.00 30.66 97 CYS A C 1
ATOM 749 O O . CYS A 1 97 ? 1.797 -24.447 25.438 1.00 30.66 97 CYS A O 1
ATOM 751 N N . PHE A 1 98 ? 2.526 -26.583 25.364 1.00 28.31 98 PHE A N 1
ATOM 752 C CA . PHE A 1 98 ? 3.113 -26.676 26.702 1.00 28.31 98 PHE A CA 1
ATOM 753 C C . PHE A 1 98 ? 4.407 -25.848 26.783 1.00 28.31 98 PHE A C 1
ATOM 755 O O . PHE A 1 98 ? 5.259 -25.925 25.903 1.00 28.31 98 PHE A O 1
ATOM 762 N N . LYS A 1 99 ? 4.579 -25.068 27.857 1.00 28.94 99 LYS A N 1
ATOM 763 C CA . LYS A 1 99 ? 5.832 -24.353 28.141 1.00 28.94 99 LYS A CA 1
ATOM 764 C C . LYS A 1 99 ? 6.834 -25.325 28.766 1.00 28.94 99 LYS A C 1
ATOM 766 O O . LYS A 1 99 ? 6.609 -25.771 29.887 1.00 28.94 99 LYS A O 1
ATOM 771 N N . SER A 1 100 ? 7.951 -25.601 28.096 1.00 33.12 100 SER A N 1
ATOM 772 C CA . SER A 1 100 ? 9.118 -26.216 28.734 1.00 33.12 100 SER A CA 1
ATOM 773 C C . SER A 1 100 ? 10.069 -25.130 29.235 1.00 33.12 100 SER A C 1
ATOM 775 O O . SER A 1 100 ? 10.657 -24.377 28.460 1.00 33.12 100 SER A O 1
ATOM 777 N N . THR A 1 101 ? 10.222 -25.057 30.550 1.00 36.00 101 THR A N 1
ATOM 778 C CA . THR A 1 101 ? 11.275 -24.315 31.245 1.00 36.00 101 THR A CA 1
ATOM 779 C C . THR A 1 101 ? 12.615 -25.033 31.083 1.00 36.00 101 THR A C 1
ATOM 781 O O . THR A 1 101 ? 12.744 -26.176 31.513 1.00 36.00 101 THR A O 1
ATOM 784 N N . GLY A 1 102 ? 13.618 -24.364 30.508 1.00 33.00 102 GLY A N 1
ATOM 785 C CA . GLY A 1 102 ? 14.986 -24.872 30.376 1.00 33.00 102 GLY A CA 1
ATOM 786 C C . GLY A 1 102 ? 16.004 -23.851 30.882 1.00 33.00 102 GLY A C 1
ATOM 787 O O . GLY A 1 102 ? 16.110 -22.747 30.358 1.00 33.00 102 GLY A O 1
ATOM 788 N N . LYS A 1 103 ? 16.704 -24.224 31.952 1.00 30.62 103 LYS A N 1
ATOM 789 C CA . LYS A 1 103 ? 17.669 -23.448 32.743 1.00 30.62 103 LYS A CA 1
ATOM 790 C C . LYS A 1 103 ? 19.023 -23.349 32.015 1.00 30.62 103 LYS A C 1
ATOM 792 O O . LYS A 1 103 ? 19.439 -24.300 31.366 1.00 30.62 103 LYS A O 1
ATOM 797 N N . LYS A 1 104 ? 19.729 -22.223 32.175 1.00 35.00 104 LYS A N 1
ATOM 798 C CA . LYS A 1 104 ? 21.121 -22.015 31.726 1.00 35.00 104 LYS A CA 1
ATOM 799 C C . LYS A 1 104 ? 22.108 -22.828 32.574 1.00 35.00 104 LYS A C 1
ATOM 801 O O . LYS A 1 104 ? 21.999 -22.757 33.794 1.00 35.00 104 LYS A O 1
ATOM 806 N N . THR A 1 105 ? 23.139 -23.408 31.953 1.00 30.09 105 THR A N 1
ATOM 807 C CA . THR A 1 105 ? 24.487 -23.579 32.542 1.00 30.09 105 THR A CA 1
ATOM 808 C C . THR A 1 105 ? 25.564 -23.621 31.453 1.00 30.09 105 THR A C 1
ATOM 810 O O . THR A 1 105 ? 25.330 -24.110 30.353 1.00 30.09 105 THR A O 1
ATOM 813 N N . ALA A 1 106 ? 26.735 -23.073 31.780 1.00 36.94 106 ALA A N 1
ATOM 814 C CA . ALA A 1 106 ? 27.907 -22.895 30.929 1.00 36.94 106 ALA A CA 1
ATOM 815 C C . ALA A 1 106 ? 28.886 -24.090 30.958 1.00 36.94 106 ALA A C 1
ATOM 817 O O . ALA A 1 106 ? 28.924 -24.809 31.953 1.00 36.94 106 ALA A O 1
ATOM 818 N N . SER A 1 107 ? 29.742 -24.181 29.922 1.00 32.97 107 SER A N 1
ATOM 819 C CA . SER A 1 107 ? 31.185 -24.538 29.947 1.00 32.97 107 SER A CA 1
ATOM 820 C C . SER A 1 107 ? 31.651 -25.646 28.977 1.00 32.97 107 SER A C 1
ATOM 822 O O . SER A 1 107 ? 31.190 -26.781 29.051 1.00 32.97 107 SER A O 1
ATOM 824 N N . SER A 1 108 ? 32.709 -25.306 28.212 1.00 34.47 108 SER A N 1
ATOM 825 C CA . SER A 1 108 ? 33.754 -26.157 27.579 1.00 34.47 108 SER A CA 1
ATOM 826 C C . SER A 1 108 ? 33.346 -27.017 26.358 1.00 34.47 108 SER A C 1
ATOM 828 O O . SER A 1 108 ? 32.277 -27.602 26.363 1.00 34.47 108 SER A O 1
ATOM 830 N N . LYS A 1 109 ? 34.098 -27.164 25.250 1.00 31.44 109 LYS A N 1
ATOM 831 C CA . LYS A 1 109 ? 35.530 -27.002 24.882 1.00 31.44 109 LYS A CA 1
ATOM 832 C C . LYS A 1 109 ? 35.657 -26.579 23.390 1.00 31.44 109 LYS A C 1
ATOM 834 O O . LYS A 1 109 ? 34.698 -26.780 22.650 1.00 31.44 109 LYS A O 1
ATOM 839 N N . PRO A 1 110 ? 36.811 -26.064 22.910 1.00 34.09 110 PRO A N 1
ATOM 840 C CA . PRO A 1 110 ? 37.024 -25.783 21.489 1.00 34.09 110 PRO A CA 1
ATOM 841 C C . PRO A 1 110 ? 37.504 -27.038 20.740 1.00 34.09 110 PRO A C 1
ATOM 843 O O . PRO A 1 110 ? 38.512 -27.631 21.118 1.00 34.09 110 PRO A O 1
ATOM 846 N N . THR A 1 111 ? 36.805 -27.427 19.676 1.00 34.31 111 THR A N 1
ATOM 847 C CA . THR A 1 111 ? 37.244 -28.455 18.720 1.00 34.31 111 THR A CA 1
ATOM 848 C C . THR A 1 111 ? 37.778 -27.818 17.436 1.00 34.31 111 THR A C 1
ATOM 850 O O . THR A 1 111 ? 37.392 -26.715 17.047 1.00 34.31 111 THR A O 1
ATOM 853 N N . GLU A 1 112 ? 38.742 -28.512 16.839 1.00 43.38 112 GLU A N 1
ATOM 854 C CA . GLU A 1 112 ? 39.546 -28.159 15.671 1.00 43.38 112 GLU A CA 1
ATOM 855 C C . GLU A 1 112 ? 38.705 -27.822 14.430 1.00 43.38 112 GLU A C 1
ATOM 857 O O . GLU A 1 112 ? 38.261 -28.717 13.724 1.00 43.38 112 GLU A O 1
ATOM 862 N N . ASP A 1 113 ? 38.525 -26.535 14.116 1.00 42.62 113 ASP A N 1
ATOM 863 C CA . ASP A 1 113 ? 38.107 -26.126 12.761 1.00 42.62 113 ASP A CA 1
ATOM 864 C C . ASP A 1 113 ? 38.586 -24.710 12.379 1.00 42.62 113 ASP A C 1
ATOM 866 O O . ASP A 1 113 ? 37.897 -23.900 11.759 1.00 42.62 113 ASP A O 1
ATOM 870 N N . LYS A 1 114 ? 39.808 -24.361 12.800 1.00 47.78 114 LYS A N 1
ATOM 871 C CA . LYS A 1 114 ? 40.477 -23.100 12.429 1.00 47.78 114 LYS A CA 1
ATOM 872 C C . LYS A 1 114 ? 41.618 -23.328 11.442 1.00 47.78 114 LYS A C 1
ATOM 874 O O . LYS A 1 114 ? 42.715 -22.828 11.647 1.00 47.78 114 LYS A O 1
ATOM 879 N N . LEU A 1 115 ? 41.383 -24.038 10.344 1.00 53.78 115 LEU A N 1
ATOM 880 C CA . LEU A 1 115 ? 42.353 -24.097 9.246 1.00 53.78 115 LEU A CA 1
ATOM 881 C C . LEU A 1 115 ? 41.622 -24.140 7.900 1.00 53.78 115 LEU A C 1
ATOM 883 O O . LEU A 1 115 ? 41.287 -25.220 7.433 1.00 53.78 115 LEU A O 1
ATOM 887 N N . LYS A 1 116 ? 41.370 -22.955 7.307 1.00 51.00 116 LYS A N 1
ATOM 888 C CA . LYS A 1 116 ? 41.195 -22.680 5.849 1.00 51.00 116 LYS A CA 1
ATOM 889 C C . LYS A 1 116 ? 40.600 -21.290 5.537 1.00 51.00 116 LYS A C 1
ATOM 891 O O . LYS A 1 116 ? 39.964 -21.103 4.503 1.00 51.00 116 LYS A O 1
ATOM 896 N N . GLN A 1 117 ? 40.814 -20.273 6.373 1.00 59.81 117 GLN A N 1
ATOM 897 C CA . GLN A 1 117 ? 40.442 -18.910 5.975 1.00 59.81 117 GLN A CA 1
ATOM 898 C C . GLN A 1 117 ? 41.455 -18.401 4.937 1.00 59.81 117 GLN A C 1
ATOM 900 O O . GLN A 1 117 ? 42.618 -18.160 5.257 1.00 59.81 117 GLN A O 1
ATOM 905 N N . LYS A 1 118 ? 41.029 -18.306 3.671 1.00 65.44 118 LYS A N 1
ATOM 906 C CA . LYS A 1 118 ? 41.824 -17.721 2.581 1.00 65.44 118 LYS A CA 1
ATOM 907 C C . LYS A 1 118 ? 42.033 -16.229 2.861 1.00 65.44 118 LYS A C 1
ATOM 909 O O . LYS A 1 118 ? 41.123 -15.553 3.336 1.00 65.44 118 LYS A O 1
ATOM 914 N N . CYS A 1 119 ? 43.214 -15.699 2.550 1.00 69.94 119 CYS A N 1
ATOM 915 C CA . CYS A 1 119 ? 43.538 -14.289 2.753 1.00 69.94 119 CYS A CA 1
ATOM 916 C C . CYS A 1 119 ? 42.515 -13.383 2.048 1.00 69.94 119 CYS A C 1
ATOM 918 O O . CYS A 1 119 ? 42.411 -13.419 0.826 1.00 69.94 119 CYS A O 1
ATOM 920 N N . TYR A 1 120 ? 41.812 -12.508 2.768 1.00 68.00 120 TYR A N 1
ATOM 921 C CA . TYR A 1 120 ? 40.820 -11.610 2.154 1.00 68.00 120 TYR A CA 1
ATOM 922 C C . TYR A 1 120 ? 41.428 -10.563 1.196 1.00 68.00 120 TYR A C 1
ATOM 924 O O . TYR A 1 120 ? 40.697 -9.915 0.458 1.00 68.00 120 TYR A O 1
ATOM 932 N N . ARG A 1 121 ? 42.760 -10.400 1.179 1.00 69.62 121 ARG A N 1
ATOM 933 C CA . ARG A 1 121 ? 43.475 -9.435 0.321 1.00 69.62 121 ARG A CA 1
ATOM 934 C C . ARG A 1 121 ? 43.885 -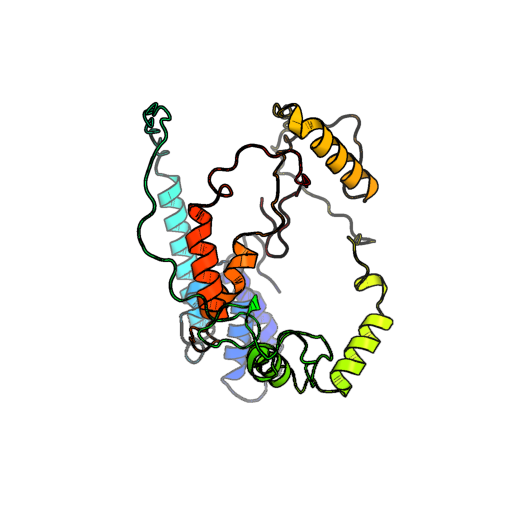10.016 -1.040 1.00 69.62 121 ARG A C 1
ATOM 936 O O . ARG A 1 121 ? 43.875 -9.318 -2.046 1.00 69.62 121 ARG A O 1
ATOM 943 N N . CYS A 1 122 ? 44.268 -11.292 -1.082 1.00 69.75 122 CYS A N 1
ATOM 944 C CA . CYS A 1 122 ? 44.839 -11.940 -2.277 1.00 69.75 122 CYS A CA 1
ATOM 945 C C . CYS A 1 122 ? 44.323 -13.371 -2.522 1.00 69.75 122 CYS A C 1
ATOM 947 O O . CYS A 1 122 ? 44.802 -14.057 -3.420 1.00 69.75 122 CYS A O 1
ATOM 949 N N . ARG A 1 123 ? 43.391 -13.845 -1.685 1.00 64.56 123 ARG A N 1
ATOM 950 C CA . ARG A 1 123 ? 42.723 -15.157 -1.719 1.00 64.56 123 ARG A CA 1
ATOM 951 C C . ARG A 1 123 ? 43.643 -16.396 -1.637 1.00 64.56 123 ARG A C 1
ATOM 953 O O . ARG A 1 123 ? 43.161 -17.512 -1.826 1.00 64.56 123 ARG A O 1
ATOM 960 N N . LYS A 1 124 ? 44.928 -16.239 -1.279 1.00 76.62 124 LYS A N 1
ATOM 961 C CA . LYS A 1 124 ? 45.890 -17.343 -1.035 1.00 76.62 124 LYS A CA 1
ATOM 962 C C . LYS A 1 124 ? 45.793 -17.926 0.385 1.00 76.62 124 LYS A C 1
ATOM 964 O O . LYS A 1 124 ? 45.166 -17.347 1.270 1.00 76.62 124 LYS A O 1
ATOM 969 N N . THR A 1 125 ? 46.409 -19.089 0.602 1.00 73.75 125 THR A N 1
ATOM 970 C CA . THR A 1 125 ? 46.344 -19.905 1.832 1.00 73.75 125 THR A CA 1
ATOM 971 C C . THR A 1 125 ? 47.312 -19.434 2.924 1.00 73.75 125 THR A C 1
ATOM 973 O O . THR A 1 125 ? 48.076 -20.222 3.474 1.00 73.75 125 THR A O 1
ATOM 976 N N . TYR A 1 126 ? 47.309 -18.138 3.217 1.00 76.12 126 TYR A N 1
ATOM 977 C CA . TYR A 1 126 ? 48.040 -17.546 4.336 1.00 76.12 126 TYR A CA 1
ATOM 978 C C . TYR A 1 126 ? 47.170 -16.493 5.029 1.00 76.12 126 TYR A C 1
ATOM 980 O O . TYR A 1 126 ? 46.183 -16.018 4.464 1.00 76.12 126 TYR A O 1
ATOM 988 N N . LEU A 1 127 ? 47.513 -16.131 6.265 1.00 72.88 127 LEU A N 1
ATOM 989 C CA . LEU A 1 127 ? 46.770 -15.142 7.044 1.00 72.88 127 LEU A CA 1
ATOM 990 C C . LEU A 1 127 ? 46.978 -13.728 6.478 1.00 72.88 127 LEU A C 1
ATOM 992 O O . LEU A 1 127 ? 48.022 -13.385 5.930 1.00 72.88 127 LEU A O 1
ATOM 996 N N . ALA A 1 128 ? 45.961 -12.876 6.602 1.00 66.44 128 ALA A N 1
ATOM 997 C CA . ALA A 1 128 ? 45.994 -11.520 6.054 1.00 66.44 128 ALA A CA 1
ATOM 998 C C . ALA A 1 128 ? 47.124 -10.590 6.551 1.00 66.44 128 ALA A C 1
ATOM 1000 O O . ALA A 1 128 ? 47.561 -9.762 5.745 1.00 66.44 128 ALA A O 1
ATOM 1001 N N . PRO A 1 129 ? 47.622 -10.691 7.801 1.00 75.19 129 PRO A N 1
ATOM 1002 C CA . PRO A 1 129 ? 48.770 -9.907 8.270 1.00 75.19 129 PRO A CA 1
ATOM 1003 C C . PRO A 1 129 ? 50.076 -10.229 7.528 1.00 75.19 129 PRO A C 1
ATOM 1005 O O . PRO A 1 129 ? 50.893 -9.333 7.293 1.00 75.19 129 PRO A O 1
ATOM 1008 N N . ASP A 1 130 ? 50.222 -11.479 7.084 1.00 76.06 130 ASP A N 1
ATOM 1009 C CA . ASP A 1 130 ? 51.409 -12.000 6.391 1.00 76.06 130 ASP A CA 1
ATOM 1010 C C . ASP A 1 130 ? 51.325 -11.812 4.869 1.00 76.06 130 ASP A C 1
ATOM 1012 O O . ASP A 1 130 ? 52.178 -12.269 4.108 1.00 76.06 130 ASP A O 1
ATOM 1016 N N . CYS A 1 131 ? 50.285 -11.121 4.394 1.00 76.19 131 CYS A N 1
ATOM 1017 C CA . CYS A 1 131 ? 50.081 -10.896 2.977 1.00 76.19 131 CYS A CA 1
ATOM 1018 C C . CYS A 1 131 ? 51.149 -9.972 2.400 1.00 76.19 131 CYS A C 1
ATOM 1020 O O . CYS A 1 131 ? 51.243 -8.799 2.765 1.00 76.19 131 CYS A O 1
ATOM 1022 N N . HIS A 1 132 ? 51.886 -10.479 1.413 1.00 79.62 132 HIS A N 1
ATOM 1023 C CA . HIS A 1 132 ? 52.868 -9.702 0.661 1.00 79.62 132 HIS A CA 1
ATOM 1024 C C . HIS A 1 132 ? 52.250 -8.446 0.016 1.00 79.62 132 HIS A C 1
ATOM 1026 O O . HIS A 1 132 ? 52.875 -7.394 -0.048 1.00 79.62 132 HIS A O 1
ATOM 1032 N N . PHE A 1 133 ? 50.972 -8.519 -0.366 1.00 72.06 133 PHE A N 1
ATOM 1033 C CA . PHE A 1 133 ? 50.234 -7.430 -1.012 1.00 72.06 133 PHE A CA 1
ATOM 1034 C C . PHE A 1 133 ? 49.489 -6.513 -0.035 1.00 72.06 133 PHE A C 1
ATOM 1036 O O . PHE A 1 133 ? 48.595 -5.768 -0.435 1.00 72.06 133 PHE A O 1
ATOM 1043 N N . LYS A 1 134 ? 49.833 -6.542 1.258 1.00 73.00 134 LYS A N 1
ATOM 1044 C CA . LYS A 1 134 ? 49.161 -5.725 2.279 1.00 73.00 134 LYS A CA 1
ATOM 1045 C C . LYS A 1 134 ? 49.229 -4.217 2.017 1.00 73.00 134 LYS A C 1
ATOM 1047 O O . LYS A 1 134 ? 48.264 -3.534 2.344 1.00 73.00 134 LYS A O 1
ATOM 1052 N N . ASN A 1 135 ? 50.313 -3.753 1.391 1.00 76.62 135 ASN A N 1
ATOM 1053 C CA . ASN A 1 135 ? 50.559 -2.346 1.057 1.00 76.62 135 ASN A CA 1
ATOM 1054 C C . ASN A 1 135 ? 50.548 -2.087 -0.463 1.00 76.62 135 ASN A C 1
ATOM 1056 O O . ASN A 1 135 ? 50.947 -1.014 -0.904 1.00 76.62 135 ASN A O 1
ATOM 1060 N N . ALA A 1 136 ? 50.132 -3.065 -1.274 1.00 77.81 136 ALA A N 1
ATOM 1061 C CA . ALA A 1 136 ? 50.051 -2.895 -2.721 1.00 77.81 136 ALA A CA 1
ATOM 1062 C C . ALA A 1 136 ? 48.799 -2.084 -3.092 1.00 77.81 136 ALA A C 1
ATOM 1064 O O . ALA A 1 136 ? 47.714 -2.326 -2.554 1.00 77.81 136 ALA A O 1
ATOM 1065 N N . THR A 1 137 ? 48.948 -1.133 -4.014 1.00 75.75 137 THR A N 1
ATOM 1066 C CA . THR A 1 137 ? 47.847 -0.306 -4.525 1.00 75.75 137 THR A CA 1
ATOM 1067 C C . THR A 1 137 ? 47.191 -0.992 -5.718 1.00 75.75 137 THR A C 1
ATOM 1069 O O . THR A 1 137 ? 47.869 -1.348 -6.681 1.00 75.75 137 THR A O 1
ATOM 1072 N N . CYS A 1 138 ? 45.869 -1.165 -5.679 1.00 71.31 138 CYS A N 1
ATOM 1073 C CA . CYS A 1 138 ? 45.126 -1.753 -6.791 1.00 71.31 138 CYS A CA 1
ATOM 1074 C C . CYS A 1 138 ? 45.153 -0.835 -8.024 1.00 71.31 138 CYS A C 1
ATOM 1076 O O . CYS A 1 138 ? 44.818 0.348 -7.939 1.00 71.31 138 CYS A O 1
ATOM 1078 N N . ASN A 1 139 ? 45.486 -1.383 -9.194 1.00 66.56 139 ASN A N 1
ATOM 1079 C CA . ASN A 1 139 ? 45.564 -0.606 -10.432 1.00 66.56 139 ASN A CA 1
ATOM 1080 C C . ASN A 1 139 ? 44.203 -0.069 -10.903 1.00 66.56 139 ASN A C 1
ATOM 1082 O O . ASN A 1 139 ? 44.178 0.990 -11.533 1.00 66.56 139 ASN A O 1
ATOM 1086 N N . TYR A 1 140 ? 43.100 -0.742 -10.552 1.00 57.62 140 TYR A N 1
ATOM 1087 C CA . TYR A 1 140 ? 41.740 -0.381 -10.964 1.00 57.62 140 TYR A CA 1
ATOM 1088 C C . TYR A 1 140 ? 41.094 0.668 -10.047 1.00 57.62 140 TYR A C 1
ATOM 1090 O O . TYR A 1 140 ? 40.699 1.729 -10.513 1.00 57.62 140 TYR A O 1
ATOM 1098 N N . CYS A 1 141 ? 41.012 0.410 -8.736 1.00 61.09 141 CYS A N 1
ATOM 1099 C CA . CYS A 1 141 ? 40.305 1.297 -7.801 1.00 61.09 141 CYS A CA 1
ATOM 1100 C C . CYS A 1 141 ? 41.229 2.188 -6.953 1.00 61.09 141 CYS A C 1
ATOM 1102 O O . CYS A 1 141 ? 40.739 2.942 -6.120 1.00 61.09 141 CYS A O 1
ATOM 1104 N N . LYS A 1 142 ? 42.556 2.082 -7.123 1.00 71.44 142 LYS A N 1
ATOM 1105 C CA . LYS A 1 142 ? 43.589 2.880 -6.429 1.00 71.44 142 LYS A CA 1
ATOM 1106 C C . LYS A 1 142 ? 43.591 2.790 -4.891 1.00 71.44 142 LYS A C 1
ATOM 1108 O O . LYS A 1 142 ? 44.303 3.545 -4.239 1.00 71.44 142 LYS A O 1
ATOM 1113 N N . ILE A 1 143 ? 42.859 1.840 -4.307 1.00 65.38 143 ILE A N 1
ATOM 1114 C CA . ILE A 1 143 ? 42.833 1.575 -2.859 1.00 65.38 143 ILE A CA 1
ATOM 1115 C C . ILE A 1 143 ? 43.924 0.552 -2.509 1.00 65.38 143 ILE A C 1
ATOM 1117 O O . ILE A 1 143 ? 44.190 -0.377 -3.278 1.00 65.38 143 ILE A O 1
ATOM 1121 N N . GLN A 1 144 ? 44.563 0.719 -1.349 1.00 70.44 144 GLN A N 1
ATOM 1122 C CA . GLN A 1 144 ? 45.603 -0.186 -0.857 1.00 70.44 144 GLN A CA 1
ATOM 1123 C C . GLN A 1 144 ? 45.008 -1.457 -0.233 1.00 70.44 144 GLN A C 1
ATOM 1125 O O . GLN A 1 144 ? 44.036 -1.396 0.520 1.00 70.44 144 GLN A O 1
ATOM 1130 N N . GLY A 1 145 ? 45.621 -2.612 -0.512 1.00 66.31 145 GLY A N 1
ATOM 1131 C CA . GLY A 1 145 ? 45.365 -3.857 0.221 1.00 66.31 145 GLY A CA 1
ATOM 1132 C C . GLY A 1 145 ? 44.583 -4.958 -0.506 1.00 66.31 145 GLY A C 1
ATOM 1133 O O . GLY A 1 145 ? 44.108 -5.862 0.180 1.00 66.31 145 GLY A O 1
ATOM 1134 N N . HIS A 1 146 ? 44.463 -4.934 -1.842 1.00 65.06 146 HIS A N 1
ATOM 1135 C CA . HIS A 1 146 ? 43.944 -6.065 -2.638 1.00 65.06 146 HIS A CA 1
ATOM 1136 C C . HIS A 1 146 ? 44.522 -6.133 -4.069 1.00 65.06 146 HIS A C 1
ATOM 1138 O O . HIS A 1 146 ? 45.065 -5.146 -4.565 1.00 65.06 146 HIS A O 1
ATOM 1144 N N . LEU A 1 147 ? 44.396 -7.297 -4.730 1.00 62.66 147 LEU A N 1
ATOM 1145 C CA . LEU A 1 147 ? 44.777 -7.516 -6.141 1.00 62.66 147 LEU A CA 1
ATOM 1146 C C . LEU A 1 147 ? 43.582 -7.492 -7.106 1.00 62.66 147 LEU A C 1
ATOM 1148 O O . LEU A 1 147 ? 42.474 -7.881 -6.745 1.00 62.66 147 LEU A O 1
ATOM 1152 N N . GLU A 1 148 ? 43.843 -7.126 -8.363 1.00 54.31 148 GLU A N 1
ATOM 1153 C CA . GLU A 1 148 ? 42.853 -6.975 -9.444 1.00 54.31 148 GLU A CA 1
ATOM 1154 C C . GLU A 1 148 ? 41.980 -8.225 -9.700 1.00 54.31 148 GLU A C 1
ATOM 1156 O O . GLU A 1 148 ? 40.788 -8.090 -9.969 1.00 54.31 148 GLU A O 1
ATOM 1161 N N . GLU A 1 149 ? 42.514 -9.440 -9.526 1.00 50.78 149 GLU A N 1
ATOM 1162 C CA . GLU A 1 149 ? 41.763 -10.704 -9.682 1.00 50.78 149 GLU A CA 1
ATOM 1163 C C . GLU A 1 149 ? 40.616 -10.885 -8.674 1.00 50.78 149 GLU A C 1
ATOM 1165 O O . GLU A 1 149 ? 39.715 -11.692 -8.894 1.00 50.78 149 GLU A O 1
ATOM 1170 N N . SER A 1 150 ? 40.601 -10.127 -7.575 1.00 47.81 150 SER A N 1
ATOM 1171 C CA . SER A 1 150 ? 39.523 -10.193 -6.580 1.00 47.81 150 SER A CA 1
ATOM 1172 C C . SER A 1 150 ? 38.265 -9.396 -6.960 1.00 47.81 150 SER A C 1
ATOM 1174 O O . SER A 1 150 ? 37.280 -9.466 -6.230 1.00 47.81 150 SER A O 1
ATOM 1176 N N . ASN A 1 151 ? 38.273 -8.687 -8.099 1.00 47.38 151 ASN A N 1
ATOM 1177 C CA . ASN A 1 151 ? 37.221 -7.751 -8.520 1.00 47.38 151 ASN A CA 1
ATOM 1178 C C . ASN A 1 151 ? 36.422 -8.219 -9.762 1.00 47.38 151 ASN A C 1
ATOM 1180 O O . ASN A 1 151 ? 36.054 -7.417 -10.624 1.00 47.38 151 ASN A O 1
ATOM 1184 N N . MET A 1 152 ? 36.188 -9.528 -9.906 1.00 44.44 152 MET A N 1
ATOM 1185 C CA . MET A 1 152 ? 35.491 -10.092 -11.075 1.00 44.44 152 MET A CA 1
ATOM 1186 C C . MET A 1 152 ? 33.970 -9.830 -11.058 1.00 44.44 152 MET A C 1
ATOM 1188 O O . MET A 1 152 ? 33.371 -9.638 -12.113 1.00 44.44 152 MET A O 1
ATOM 1192 N N . GLU A 1 153 ? 33.362 -9.721 -9.872 1.00 43.09 153 GLU A N 1
ATOM 1193 C CA . GLU A 1 153 ? 31.915 -9.495 -9.681 1.00 43.09 153 GLU A CA 1
ATOM 1194 C C . GLU A 1 153 ? 31.438 -8.133 -10.224 1.00 43.09 153 GLU A C 1
ATOM 1196 O O . GLU A 1 153 ? 30.340 -8.023 -10.770 1.00 43.09 153 GLU A O 1
ATOM 1201 N N . VAL A 1 154 ? 32.288 -7.100 -10.186 1.00 42.16 154 VAL A N 1
ATOM 1202 C CA . VAL A 1 154 ? 31.958 -5.768 -10.732 1.00 42.16 154 VAL A CA 1
ATOM 1203 C C . VAL A 1 154 ? 32.053 -5.741 -12.267 1.00 42.16 154 VAL A C 1
ATOM 1205 O O . VAL A 1 154 ? 31.345 -4.970 -12.919 1.00 42.16 154 VAL A O 1
ATOM 1208 N N . LYS A 1 155 ? 32.870 -6.614 -12.881 1.00 38.00 155 LYS A N 1
ATOM 1209 C CA . LYS A 1 155 ? 33.020 -6.688 -14.349 1.00 38.00 155 LYS A CA 1
ATOM 1210 C C . LYS A 1 155 ? 31.777 -7.267 -15.040 1.00 38.00 155 LYS A C 1
ATOM 1212 O O . LYS A 1 155 ? 31.436 -6.821 -16.134 1.00 38.00 155 LYS A O 1
ATOM 1217 N N . VAL A 1 156 ? 31.076 -8.214 -14.411 1.00 44.62 156 VAL A N 1
ATOM 1218 C CA . VAL A 1 156 ? 29.943 -8.923 -15.039 1.00 44.62 156 VAL A CA 1
ATOM 1219 C C . VAL A 1 156 ? 28.669 -8.070 -15.055 1.00 44.62 156 VAL A C 1
ATOM 1221 O O . VAL A 1 156 ? 28.026 -7.963 -16.102 1.00 44.62 156 VAL A O 1
ATOM 1224 N N . LEU A 1 157 ? 28.352 -7.367 -13.961 1.00 43.91 157 LEU A N 1
ATOM 1225 C CA . LEU A 1 157 ? 27.177 -6.481 -13.882 1.00 43.91 157 LEU A CA 1
ATOM 1226 C C . LEU A 1 157 ? 27.283 -5.257 -14.810 1.00 43.91 157 LEU A C 1
ATOM 1228 O O . LEU A 1 157 ? 26.290 -4.844 -15.405 1.00 43.91 157 LEU A O 1
ATOM 1232 N N . ALA A 1 158 ? 28.490 -4.720 -15.011 1.00 41.62 158 ALA A N 1
ATOM 1233 C CA . ALA A 1 158 ? 28.715 -3.609 -15.938 1.00 41.62 158 ALA A CA 1
ATOM 1234 C C . ALA A 1 158 ? 28.630 -4.020 -17.423 1.00 41.62 158 ALA A C 1
ATOM 1236 O O . ALA A 1 158 ? 28.417 -3.165 -18.281 1.00 41.62 158 ALA A O 1
ATOM 1237 N N . SER A 1 159 ? 28.802 -5.308 -17.743 1.00 40.94 159 SER A N 1
ATOM 1238 C CA . SER A 1 159 ? 28.775 -5.805 -19.127 1.00 40.94 159 SER A CA 1
ATOM 1239 C C . SER A 1 159 ? 27.355 -6.020 -19.669 1.00 40.94 159 SER A C 1
ATOM 1241 O O . SER A 1 159 ? 27.103 -5.688 -20.823 1.00 40.94 159 SER A O 1
ATOM 1243 N N . HIS A 1 160 ? 26.409 -6.465 -18.832 1.00 43.72 160 HIS A N 1
ATOM 1244 C CA . HIS A 1 160 ? 25.014 -6.710 -19.236 1.00 43.72 160 HIS A CA 1
ATOM 1245 C C . HIS A 1 160 ? 24.147 -5.441 -19.297 1.00 43.72 160 HIS A C 1
ATOM 1247 O O . HIS A 1 160 ? 23.104 -5.444 -19.940 1.00 43.72 160 HIS A O 1
ATOM 1253 N N . LEU A 1 161 ? 24.581 -4.339 -18.674 1.00 45.59 161 LEU A N 1
ATOM 1254 C CA . LEU A 1 161 ? 23.920 -3.028 -18.773 1.00 45.59 161 LEU A CA 1
ATOM 1255 C C . LEU A 1 161 ? 24.458 -2.164 -19.927 1.00 45.59 161 LEU A C 1
ATOM 1257 O O . LEU A 1 161 ? 23.997 -1.042 -20.138 1.00 45.59 161 LEU A O 1
ATOM 1261 N N . ARG A 1 162 ? 25.432 -2.656 -20.702 1.00 48.62 162 ARG A N 1
ATOM 1262 C CA . ARG A 1 162 ? 26.011 -1.909 -21.825 1.00 48.62 162 ARG A CA 1
ATOM 1263 C C . ARG A 1 162 ? 25.232 -2.140 -23.111 1.00 48.62 162 ARG A C 1
ATOM 1265 O O . ARG A 1 162 ? 25.660 -2.890 -23.983 1.00 48.62 162 ARG A O 1
ATOM 1272 N N . LYS A 1 163 ? 24.118 -1.418 -23.200 1.00 51.78 163 LYS A N 1
ATOM 1273 C CA . LYS A 1 163 ? 23.740 -0.504 -24.296 1.00 51.78 163 LYS A CA 1
ATOM 1274 C C . LYS A 1 163 ? 22.256 -0.172 -24.128 1.00 51.78 163 LYS A C 1
ATOM 1276 O O . LYS A 1 163 ? 21.423 -0.585 -24.925 1.00 51.78 163 LYS A O 1
ATOM 1281 N N . VAL A 1 164 ? 21.916 0.579 -23.079 1.00 56.41 164 VAL A N 1
ATOM 1282 C CA . VAL A 1 164 ? 20.749 1.458 -23.217 1.00 56.41 164 VAL A CA 1
ATOM 1283 C C . VAL A 1 164 ? 21.154 2.470 -24.282 1.00 56.41 164 VAL A C 1
ATOM 1285 O O . VAL A 1 164 ? 22.240 3.046 -24.194 1.00 56.41 164 VAL A O 1
ATOM 1288 N N . ASP A 1 165 ? 20.353 2.581 -25.336 1.00 65.75 165 ASP A N 1
ATOM 1289 C CA . ASP A 1 165 ? 20.584 3.544 -26.405 1.00 65.75 165 ASP A CA 1
ATOM 1290 C C . ASP A 1 165 ? 20.787 4.933 -25.777 1.00 65.75 165 ASP A C 1
ATOM 1292 O O . ASP A 1 165 ? 19.958 5.390 -24.984 1.00 65.75 165 ASP A O 1
ATOM 1296 N N . ALA A 1 166 ? 21.914 5.580 -26.085 1.00 73.19 166 ALA A N 1
ATOM 1297 C CA . ALA A 1 166 ? 22.260 6.884 -25.525 1.00 73.19 166 ALA A CA 1
ATOM 1298 C C . ALA A 1 166 ? 21.166 7.923 -25.818 1.00 73.19 166 ALA A C 1
ATOM 1300 O O . ALA A 1 166 ? 20.877 8.767 -24.970 1.00 73.19 166 ALA A O 1
ATOM 1301 N N . HIS A 1 167 ? 20.501 7.798 -26.968 1.00 77.12 167 HIS A N 1
ATOM 1302 C CA . HIS A 1 167 ? 19.380 8.639 -27.361 1.00 77.12 167 HIS A CA 1
ATOM 1303 C C . HIS A 1 167 ? 18.136 8.384 -26.498 1.00 77.12 167 HIS A C 1
ATOM 1305 O O . HIS A 1 167 ? 17.436 9.321 -26.110 1.00 77.12 167 HIS A O 1
ATOM 1311 N N . LEU A 1 168 ? 17.863 7.122 -26.154 1.00 72.12 168 LEU A N 1
ATOM 1312 C CA . LEU A 1 168 ? 16.744 6.766 -25.278 1.00 72.12 168 LEU A CA 1
ATOM 1313 C C . LEU A 1 168 ? 16.994 7.255 -23.848 1.00 72.12 168 LEU A C 1
ATOM 1315 O O . LEU A 1 168 ? 16.091 7.792 -23.213 1.00 72.12 168 LEU A O 1
ATOM 1319 N N . GLN A 1 169 ? 18.229 7.129 -23.362 1.00 73.25 169 GLN A N 1
ATOM 1320 C CA . GLN A 1 169 ? 18.615 7.652 -22.056 1.00 73.25 169 GLN A CA 1
ATOM 1321 C C . GLN A 1 169 ? 18.470 9.178 -22.009 1.00 73.25 169 GLN A C 1
ATOM 1323 O O . GLN A 1 169 ? 17.874 9.698 -21.068 1.00 73.25 169 GLN A O 1
ATOM 1328 N N . GLU A 1 170 ? 18.944 9.891 -23.031 1.00 82.00 170 GLU A N 1
ATOM 1329 C CA . GLU A 1 170 ? 18.785 11.345 -23.134 1.00 82.00 170 GLU A CA 1
ATOM 1330 C C . GLU A 1 170 ? 17.305 11.760 -23.193 1.00 82.00 170 GLU A C 1
ATOM 1332 O O . GLU A 1 170 ? 16.900 12.711 -22.527 1.00 82.00 170 GLU A O 1
ATOM 1337 N N . SER A 1 171 ? 16.476 11.012 -23.925 1.00 81.06 171 SER A N 1
ATOM 1338 C CA . SER A 1 171 ? 15.029 11.257 -24.012 1.00 81.06 171 SER A CA 1
ATOM 1339 C C . SER A 1 171 ? 14.323 11.055 -22.666 1.00 81.06 171 SER A C 1
ATOM 1341 O O . SER A 1 171 ? 13.485 11.869 -22.284 1.00 81.06 171 SER A O 1
ATOM 1343 N N . CYS A 1 172 ? 14.692 10.018 -21.907 1.00 77.38 172 CYS A N 1
ATOM 1344 C CA . CYS A 1 172 ? 14.175 9.801 -20.554 1.00 77.38 172 CYS A CA 1
ATOM 1345 C C . CYS A 1 172 ? 14.568 10.936 -19.602 1.00 77.38 172 CYS A C 1
ATOM 1347 O O . CYS A 1 172 ? 13.732 11.389 -18.827 1.00 77.38 172 CYS A O 1
ATOM 1349 N N . TRP A 1 173 ? 15.812 11.419 -19.671 1.00 83.56 173 TRP A N 1
ATOM 1350 C CA . TRP A 1 173 ? 16.250 12.560 -18.860 1.00 83.56 173 TRP A CA 1
ATOM 1351 C C . TRP A 1 173 ? 15.483 13.838 -19.210 1.00 83.56 173 TRP A C 1
ATOM 1353 O O . TRP A 1 173 ? 15.007 14.511 -18.302 1.00 83.56 173 TRP A O 1
ATOM 1363 N N . LYS A 1 174 ? 15.256 14.112 -20.502 1.00 89.25 174 LYS A N 1
ATOM 1364 C CA . LYS A 1 174 ? 14.422 15.243 -20.947 1.00 89.25 174 LYS A CA 1
ATOM 1365 C C . LYS A 1 174 ? 12.994 15.163 -20.401 1.00 89.25 174 LYS A C 1
ATOM 1367 O O . LYS A 1 174 ? 12.477 16.170 -19.940 1.00 89.25 174 LYS A O 1
ATOM 1372 N N . LEU A 1 175 ? 12.381 13.977 -20.392 1.00 85.31 175 LEU A N 1
ATOM 1373 C CA . LEU A 1 175 ? 11.050 13.770 -19.804 1.00 85.31 175 LEU A CA 1
ATOM 1374 C C . LEU A 1 175 ? 11.039 13.973 -18.282 1.00 85.31 175 LEU A C 1
ATOM 1376 O O . LEU A 1 175 ? 10.096 14.552 -17.746 1.00 85.31 175 LEU A O 1
ATOM 1380 N N . CYS A 1 176 ? 12.076 13.516 -17.578 1.00 81.69 176 CYS A N 1
ATOM 1381 C CA . CYS A 1 176 ? 12.214 13.766 -16.143 1.00 81.69 176 CYS A CA 1
ATOM 1382 C C . CYS A 1 176 ? 12.351 15.266 -15.832 1.00 81.69 176 CYS A C 1
ATOM 1384 O O . CYS A 1 176 ? 11.772 15.729 -14.849 1.00 81.69 176 CYS A O 1
ATOM 1386 N N . ASP A 1 177 ? 13.071 16.012 -16.675 1.00 87.50 177 ASP A N 1
ATOM 1387 C CA . ASP A 1 177 ? 13.255 17.464 -16.549 1.00 87.50 177 ASP A CA 1
ATOM 1388 C C . ASP A 1 177 ? 12.007 18.263 -16.965 1.00 87.50 177 ASP A C 1
ATOM 1390 O O . ASP A 1 177 ? 11.736 19.328 -16.413 1.00 87.50 177 ASP A O 1
ATOM 1394 N N . GLU A 1 178 ? 11.220 17.762 -17.918 1.00 92.94 178 GLU A N 1
ATOM 1395 C CA . GLU A 1 178 ? 9.957 18.384 -18.334 1.00 92.94 178 GLU A CA 1
ATOM 1396 C C . GLU A 1 178 ? 8.868 18.198 -17.266 1.00 92.94 178 GLU A C 1
ATOM 1398 O O . GLU A 1 178 ? 8.135 19.134 -16.941 1.00 92.94 178 GLU A O 1
ATOM 1403 N N . TYR A 1 179 ? 8.799 17.009 -16.661 1.00 86.31 179 TYR A N 1
ATOM 1404 C CA . TYR A 1 179 ? 7.777 16.642 -15.680 1.00 86.31 179 TYR A CA 1
ATOM 1405 C C . TYR A 1 179 ? 8.347 16.456 -14.271 1.00 86.31 179 TYR A C 1
ATOM 1407 O O . TYR A 1 179 ? 8.002 15.500 -13.572 1.00 86.31 179 TYR A O 1
ATOM 1415 N N . VAL A 1 180 ? 9.179 17.397 -13.814 1.00 87.19 180 VAL A N 1
ATOM 1416 C CA . VAL A 1 180 ? 9.836 17.337 -12.491 1.00 87.19 180 VAL A CA 1
ATOM 1417 C C . VAL A 1 180 ? 8.838 17.077 -11.362 1.00 87.19 180 VAL A C 1
ATOM 1419 O O . VAL A 1 180 ? 9.120 16.285 -10.466 1.00 87.19 180 VAL A O 1
ATOM 1422 N N . GLU A 1 181 ? 7.656 17.702 -11.413 1.00 81.31 181 GLU A N 1
ATOM 1423 C CA . GLU A 1 181 ? 6.603 17.542 -10.402 1.00 81.31 181 GLU A CA 1
ATOM 1424 C C . GLU A 1 181 ? 6.137 16.085 -10.228 1.00 81.31 181 GLU A C 1
ATOM 1426 O O . GLU A 1 181 ? 5.834 15.689 -9.103 1.00 81.31 181 GLU A O 1
ATOM 1431 N N . LEU A 1 182 ? 6.123 15.271 -11.295 1.00 80.94 182 LEU A N 1
ATOM 1432 C CA . LEU A 1 182 ? 5.706 13.860 -11.235 1.00 80.94 182 LEU A CA 1
ATOM 1433 C C . LEU A 1 182 ? 6.721 12.980 -10.500 1.00 80.94 182 LEU A C 1
ATOM 1435 O O . LEU A 1 182 ? 6.342 11.990 -9.875 1.00 80.94 182 LEU A O 1
ATOM 1439 N N . PHE A 1 183 ? 8.004 13.334 -10.578 1.00 81.25 183 PHE A N 1
ATOM 1440 C CA . PHE A 1 183 ? 9.104 12.544 -10.022 1.00 81.25 183 PHE A CA 1
ATOM 1441 C C . PHE A 1 183 ? 9.596 13.066 -8.668 1.00 81.25 183 PHE A C 1
ATOM 1443 O O . PHE A 1 183 ? 10.566 12.539 -8.115 1.00 81.25 183 PHE A O 1
ATOM 1450 N N . LYS A 1 184 ? 8.938 14.087 -8.099 1.00 81.81 184 LYS A N 1
ATOM 1451 C CA . LYS A 1 184 ? 9.267 14.574 -6.758 1.00 81.81 184 LYS A CA 1
ATOM 1452 C C . LYS A 1 184 ? 9.065 13.463 -5.721 1.00 81.81 184 LYS A C 1
ATOM 1454 O O . LYS A 1 184 ? 8.031 12.796 -5.721 1.00 81.81 184 LYS A O 1
ATOM 1459 N N . PRO A 1 185 ? 10.015 13.280 -4.788 1.00 76.44 185 PRO A N 1
ATOM 1460 C CA . PRO A 1 185 ? 9.855 12.306 -3.721 1.00 76.44 185 PRO A CA 1
ATOM 1461 C C . PRO A 1 185 ? 8.720 12.748 -2.787 1.00 76.44 185 PRO A C 1
ATOM 1463 O O . PRO A 1 185 ? 8.828 13.759 -2.095 1.00 76.44 185 PRO A O 1
ATOM 1466 N N . GLY A 1 186 ? 7.626 11.990 -2.755 1.00 77.69 186 GLY A N 1
ATOM 1467 C CA . GLY A 1 186 ? 6.473 12.295 -1.911 1.00 77.69 186 GLY A CA 1
ATOM 1468 C C . GLY A 1 186 ? 5.171 11.721 -2.456 1.00 77.69 186 GLY A C 1
ATOM 1469 O O . GLY A 1 186 ? 5.152 11.043 -3.478 1.00 77.69 186 GLY A O 1
ATOM 1470 N N . LEU A 1 187 ? 4.076 11.985 -1.745 1.00 79.88 187 LEU A N 1
ATOM 1471 C CA . LEU A 1 187 ? 2.730 11.685 -2.227 1.00 79.88 187 LEU A CA 1
ATOM 1472 C C . LEU A 1 187 ? 2.154 12.943 -2.880 1.00 79.88 187 LEU A C 1
ATOM 1474 O O . LEU A 1 187 ? 2.184 14.014 -2.273 1.00 79.88 187 LEU A O 1
ATOM 1478 N N . GLY A 1 188 ? 1.636 12.804 -4.100 1.00 81.81 188 GLY A N 1
ATOM 1479 C CA . GLY A 1 188 ? 0.814 13.827 -4.747 1.00 81.81 188 GLY A CA 1
ATOM 1480 C C . GLY A 1 188 ? -0.647 13.751 -4.295 1.00 81.81 188 GLY A C 1
ATOM 1481 O O . GLY A 1 188 ? -1.071 12.767 -3.688 1.00 81.81 188 GLY A O 1
ATOM 1482 N N . CYS A 1 189 ? -1.429 14.779 -4.621 1.00 81.50 189 CYS A N 1
ATOM 1483 C CA . CYS A 1 189 ? -2.877 14.801 -4.424 1.00 81.50 189 CYS A CA 1
ATOM 1484 C C . CYS A 1 189 ? -3.563 14.980 -5.783 1.00 81.50 189 CYS A C 1
ATOM 1486 O O . CYS A 1 189 ? -3.195 15.879 -6.541 1.00 81.50 189 CYS A O 1
ATOM 1488 N N . LEU A 1 190 ? -4.538 14.123 -6.100 1.00 83.94 190 LEU A N 1
ATOM 1489 C CA . LEU A 1 190 ? -5.321 14.235 -7.329 1.00 83.94 190 LEU A CA 1
ATOM 1490 C C . LEU A 1 190 ? -6.281 15.426 -7.205 1.00 83.94 190 LEU A C 1
ATOM 1492 O O . LEU A 1 190 ? -7.204 15.403 -6.396 1.00 83.94 190 LEU A O 1
ATOM 1496 N N . GLN A 1 191 ? -6.052 16.472 -7.996 1.00 84.00 191 GLN A N 1
ATOM 1497 C CA . GLN A 1 191 ? -6.867 17.686 -7.967 1.00 84.00 191 GLN A CA 1
ATOM 1498 C C . GLN A 1 191 ? -8.095 17.554 -8.878 1.00 84.00 191 GLN A C 1
ATOM 1500 O O . GLN A 1 191 ? -8.019 16.953 -9.947 1.00 84.00 191 GLN A O 1
ATOM 1505 N N . GLY A 1 192 ? -9.220 18.149 -8.469 1.00 85.31 192 GLY A N 1
ATOM 1506 C CA . GLY A 1 192 ? -10.430 18.251 -9.297 1.00 85.31 192 GLY A CA 1
ATOM 1507 C C . GLY A 1 192 ? -11.291 16.985 -9.372 1.00 85.31 192 GLY A C 1
ATOM 1508 O O . GLY A 1 192 ? -12.200 16.927 -10.196 1.00 85.31 192 GLY A O 1
ATOM 1509 N N . PHE A 1 193 ? -11.027 15.985 -8.529 1.00 85.94 193 PHE A N 1
ATOM 1510 C CA . PHE A 1 193 ? -11.838 14.774 -8.429 1.00 85.94 193 PHE A CA 1
ATOM 1511 C C . PHE A 1 193 ? -12.234 14.521 -6.972 1.00 85.94 193 PHE A C 1
ATOM 1513 O O . PHE A 1 193 ? -11.371 14.312 -6.122 1.00 85.94 193 PHE A O 1
ATOM 1520 N N . GLU A 1 194 ? -13.537 14.510 -6.696 1.00 86.88 194 GLU A N 1
ATOM 1521 C CA . GLU A 1 194 ? -14.096 14.123 -5.400 1.00 86.88 194 GLU A CA 1
ATOM 1522 C C . GLU A 1 194 ? -14.780 12.761 -5.534 1.00 86.88 194 GLU A C 1
ATOM 1524 O O . GLU A 1 194 ? -15.607 12.545 -6.421 1.00 86.88 194 GLU A O 1
ATOM 1529 N N . LEU A 1 195 ? -14.404 11.821 -4.666 1.00 87.25 195 LEU A N 1
ATOM 1530 C CA . LEU A 1 195 ? -15.004 10.494 -4.625 1.00 87.25 195 LEU A CA 1
ATOM 1531 C C . LEU A 1 195 ? -16.165 10.494 -3.627 1.00 87.25 195 LEU A C 1
ATOM 1533 O O . LEU A 1 195 ? -15.933 10.541 -2.420 1.00 87.25 195 LEU A O 1
ATOM 1537 N N . ASP A 1 196 ? -17.394 10.379 -4.126 1.00 86.62 196 ASP A N 1
ATOM 1538 C CA . ASP A 1 196 ? -18.565 10.112 -3.290 1.00 86.62 196 ASP A CA 1
ATOM 1539 C C . ASP A 1 196 ? -18.758 8.597 -3.110 1.00 86.62 196 ASP A C 1
ATOM 1541 O O . ASP A 1 196 ? -18.817 7.836 -4.083 1.00 86.62 196 ASP A O 1
ATOM 1545 N N . VAL A 1 197 ? -18.833 8.141 -1.858 1.00 85.25 197 VAL A N 1
ATOM 1546 C CA . VAL A 1 197 ? -18.998 6.722 -1.511 1.00 85.25 197 VAL A CA 1
ATOM 1547 C C . VAL A 1 197 ? -20.436 6.491 -1.062 1.00 85.25 197 VAL A C 1
ATOM 1549 O O . VAL A 1 197 ? -20.808 6.786 0.072 1.00 85.25 197 VAL A O 1
ATOM 1552 N N . GLN A 1 198 ? -21.248 5.909 -1.946 1.00 85.69 198 GLN A N 1
ATOM 1553 C CA . GLN A 1 198 ? -22.646 5.602 -1.648 1.00 85.69 198 GLN A CA 1
ATOM 1554 C C . GLN A 1 198 ? -22.784 4.327 -0.808 1.00 85.69 198 GLN A C 1
ATOM 1556 O O . GLN A 1 198 ? -22.327 3.245 -1.185 1.00 85.69 198 GLN A O 1
ATOM 1561 N N . PHE A 1 199 ? -23.472 4.444 0.327 1.00 84.62 199 PHE A N 1
ATOM 1562 C CA . PHE A 1 199 ? -23.801 3.313 1.191 1.00 84.62 199 PHE A CA 1
ATOM 1563 C C . PHE A 1 199 ? -25.120 2.653 0.775 1.00 84.62 199 PHE A C 1
ATOM 1565 O O . PHE A 1 199 ? -26.013 3.279 0.208 1.00 84.62 199 PHE A O 1
ATOM 1572 N N . LYS A 1 200 ? -25.275 1.365 1.102 1.00 88.81 200 LYS A N 1
ATOM 1573 C CA . LYS A 1 200 ? -26.571 0.681 0.972 1.00 88.81 200 LYS A CA 1
ATOM 1574 C C . LYS A 1 200 ? -27.585 1.309 1.940 1.00 88.81 200 LYS A C 1
ATOM 1576 O O . LYS A 1 200 ? -27.227 1.654 3.062 1.00 88.81 200 LYS A O 1
ATOM 1581 N N . SER A 1 201 ? -28.858 1.358 1.550 1.00 86.94 201 SER A N 1
ATOM 1582 C CA . SER A 1 201 ? -29.938 2.055 2.279 1.00 86.94 201 SER A CA 1
ATOM 1583 C C . SER A 1 201 ? -30.145 1.625 3.738 1.00 86.94 201 SER A C 1
ATOM 1585 O O . SER A 1 201 ? -30.676 2.387 4.534 1.00 86.94 201 SER A O 1
ATOM 1587 N N . ASN A 1 202 ? -29.735 0.408 4.105 1.00 89.38 202 ASN A N 1
ATOM 1588 C CA . ASN A 1 202 ? -29.998 -0.180 5.424 1.00 89.38 202 ASN A CA 1
ATOM 1589 C C . ASN A 1 202 ? -28.773 -0.147 6.354 1.00 89.38 202 ASN A C 1
ATOM 1591 O O . ASN A 1 202 ? -28.734 -0.853 7.364 1.00 89.38 202 ASN A O 1
ATOM 1595 N N . VAL A 1 203 ? -27.736 0.604 5.987 1.00 87.75 203 VAL A N 1
ATOM 1596 C CA . VAL A 1 203 ? -26.467 0.641 6.711 1.00 87.75 203 VAL A CA 1
ATOM 1597 C C . VAL A 1 203 ? -26.567 1.603 7.893 1.00 87.75 203 VAL A C 1
ATOM 1599 O O . VAL A 1 203 ? -26.945 2.759 7.738 1.00 87.75 203 VAL A O 1
ATOM 1602 N N . LYS A 1 204 ? -26.219 1.113 9.085 1.00 88.88 204 LYS A N 1
ATOM 1603 C CA . LYS A 1 204 ? -26.161 1.914 10.312 1.00 88.88 204 LYS A CA 1
ATOM 1604 C C . LYS A 1 204 ? -24.710 2.270 10.636 1.00 88.88 204 LYS A C 1
ATOM 1606 O O . LYS A 1 204 ? -23.854 1.396 10.472 1.00 88.88 204 LYS A O 1
ATOM 1611 N N . PRO A 1 205 ? -24.441 3.490 11.124 1.00 90.06 205 PRO A N 1
ATOM 1612 C CA . PRO A 1 205 ? -23.113 3.868 11.573 1.00 90.06 205 PRO A CA 1
ATOM 1613 C C . PRO A 1 205 ? -22.640 2.989 12.726 1.00 90.06 205 PRO A C 1
ATOM 1615 O O . PRO A 1 205 ? -23.405 2.649 13.632 1.00 90.06 205 PRO A O 1
ATOM 1618 N N . VAL A 1 206 ? -21.367 2.602 12.671 1.00 87.31 206 VAL A N 1
ATOM 1619 C CA . VAL A 1 206 ? -20.715 1.809 13.713 1.00 87.31 206 VAL A CA 1
ATOM 1620 C C . VAL A 1 206 ? -19.461 2.535 14.173 1.00 87.31 206 VAL A C 1
ATOM 1622 O O . VAL A 1 206 ? -18.528 2.740 13.395 1.00 87.31 206 VAL A O 1
ATOM 1625 N N . PHE A 1 207 ? -19.422 2.852 15.467 1.00 90.56 207 PHE A N 1
ATOM 1626 C CA . PHE A 1 207 ? -18.255 3.417 16.131 1.00 90.56 207 PHE A CA 1
ATOM 1627 C C . PHE A 1 207 ? -17.611 2.383 17.059 1.00 90.56 207 PHE A C 1
ATOM 1629 O O . PHE A 1 207 ? -18.105 2.084 18.150 1.00 90.56 207 PHE A O 1
ATOM 1636 N N . CYS A 1 208 ? -16.486 1.824 16.629 1.00 88.19 208 CYS A N 1
ATOM 1637 C CA . CYS A 1 208 ? -15.699 0.882 17.411 1.00 88.19 208 CYS A CA 1
ATOM 1638 C C . CYS A 1 208 ? -14.672 1.619 18.280 1.00 88.19 208 CYS A C 1
ATOM 1640 O O . CYS A 1 208 ? -13.941 2.490 17.810 1.00 88.19 208 CYS A O 1
ATOM 1642 N N . LYS A 1 209 ? -14.559 1.223 19.555 1.00 88.81 209 LYS A N 1
ATOM 1643 C CA . LYS A 1 209 ? -13.551 1.781 20.471 1.00 88.81 209 LYS A CA 1
ATOM 1644 C C . LYS A 1 209 ? -12.119 1.445 20.005 1.00 88.81 209 LYS A C 1
ATOM 1646 O O . LYS A 1 209 ? -11.887 0.315 19.560 1.00 88.81 209 LYS A O 1
ATOM 1651 N N . PRO A 1 210 ? -11.146 2.366 20.167 1.00 88.06 210 PRO A N 1
ATOM 1652 C CA . PRO A 1 210 ? -9.735 2.089 19.906 1.00 88.06 210 PRO A CA 1
ATOM 1653 C C . PRO A 1 210 ? -9.210 0.901 20.719 1.00 88.06 210 PRO A C 1
ATOM 1655 O O . PRO A 1 210 ? -9.622 0.669 21.858 1.00 88.06 210 PRO A O 1
ATOM 1658 N N . ARG A 1 211 ? -8.275 0.142 20.140 1.00 87.38 211 ARG A N 1
ATOM 1659 C CA . ARG A 1 211 ? -7.627 -0.987 20.822 1.00 87.38 211 ARG A CA 1
ATOM 1660 C C . ARG A 1 211 ? -6.576 -0.469 21.802 1.00 87.38 211 ARG A C 1
ATOM 1662 O O . ARG A 1 211 ? -5.948 0.554 21.555 1.00 87.38 211 ARG A O 1
ATOM 1669 N N . SER A 1 212 ? -6.368 -1.192 22.905 1.00 88.50 212 SER A N 1
ATOM 1670 C CA . SER A 1 212 ? -5.276 -0.877 23.829 1.00 88.50 212 SER A CA 1
ATOM 1671 C C . SER A 1 212 ? -3.937 -1.118 23.132 1.00 88.50 212 SER A C 1
ATOM 1673 O O . SER A 1 212 ? -3.700 -2.203 22.596 1.00 88.50 212 SER A O 1
ATOM 1675 N N . VAL A 1 213 ? -3.084 -0.096 23.128 1.00 86.00 213 VAL A N 1
ATOM 1676 C CA . VAL A 1 213 ? -1.750 -0.132 22.528 1.00 86.00 213 VAL A CA 1
ATOM 1677 C C . VAL A 1 213 ? -0.713 -0.106 23.655 1.00 86.00 213 VAL A C 1
ATOM 1679 O O . VAL A 1 213 ? -0.831 0.733 24.559 1.00 86.00 213 VAL A O 1
ATOM 1682 N N . PRO A 1 214 ? 0.300 -0.996 23.630 1.00 88.88 214 PRO A N 1
ATOM 1683 C CA . PRO A 1 214 ? 1.403 -0.969 24.585 1.00 88.88 214 PRO A CA 1
ATOM 1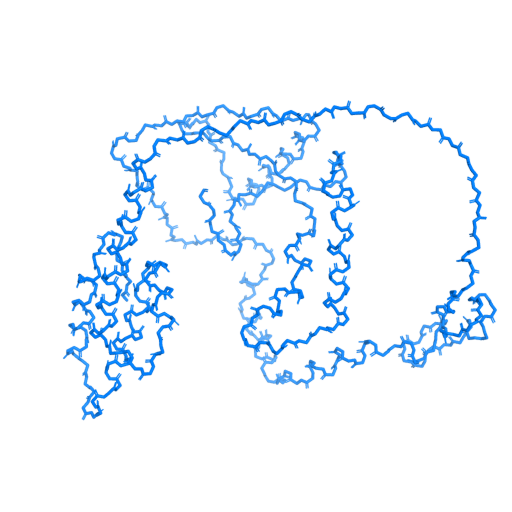684 C C . PRO A 1 214 ? 2.012 0.428 24.710 1.00 88.88 214 PRO A C 1
ATOM 1686 O O . PRO A 1 214 ? 2.217 1.098 23.701 1.00 88.88 214 PRO A O 1
ATOM 1689 N N . PHE A 1 215 ? 2.340 0.851 25.936 1.00 87.88 215 PHE A N 1
ATOM 1690 C CA . PHE A 1 215 ? 2.908 2.180 26.211 1.00 87.88 215 PHE A CA 1
ATOM 1691 C C . PHE A 1 215 ? 4.117 2.501 25.326 1.00 87.88 215 PHE A C 1
ATOM 1693 O O . PHE A 1 215 ? 4.260 3.611 24.825 1.00 87.88 215 PHE A O 1
ATOM 1700 N N . THR A 1 216 ? 4.937 1.490 25.058 1.00 86.19 216 THR A N 1
ATOM 1701 C CA . THR A 1 216 ? 6.137 1.602 24.238 1.00 86.19 216 THR A CA 1
ATOM 1702 C C . THR A 1 216 ? 5.878 1.977 22.775 1.00 86.19 216 THR A C 1
ATOM 1704 O O . THR A 1 216 ? 6.785 2.481 22.133 1.00 86.19 216 THR A O 1
ATOM 1707 N N . LEU A 1 217 ? 4.666 1.753 22.254 1.00 86.81 217 LEU A N 1
ATOM 1708 C CA . LEU A 1 217 ? 4.263 2.093 20.884 1.00 86.81 217 LEU A CA 1
ATOM 1709 C C . LEU A 1 217 ? 3.457 3.397 20.800 1.00 86.81 217 LEU A C 1
ATOM 1711 O O . LEU A 1 217 ? 3.172 3.864 19.700 1.00 86.81 217 LEU A O 1
ATOM 1715 N N . GLN A 1 218 ? 3.046 3.981 21.931 1.00 87.38 218 GLN A N 1
ATOM 1716 C CA . GLN A 1 218 ? 2.149 5.143 21.930 1.00 87.38 218 GLN A CA 1
ATOM 1717 C C . GLN A 1 218 ? 2.819 6.398 21.363 1.00 87.38 218 GLN A C 1
ATOM 1719 O O . GLN A 1 218 ? 2.176 7.147 20.624 1.00 87.38 218 GLN A O 1
ATOM 1724 N N . ALA A 1 219 ? 4.101 6.611 21.678 1.00 89.38 219 ALA A N 1
ATOM 1725 C CA . ALA A 1 219 ? 4.870 7.741 21.163 1.00 89.38 219 ALA A CA 1
ATOM 1726 C C . ALA A 1 219 ? 4.990 7.667 19.635 1.00 89.38 219 ALA A C 1
ATOM 1728 O O . ALA A 1 219 ? 4.605 8.608 18.938 1.00 89.38 219 ALA A O 1
ATOM 1729 N N . ASP A 1 220 ? 5.414 6.515 19.116 1.00 87.88 220 ASP A N 1
ATOM 1730 C CA . ASP A 1 220 ? 5.603 6.340 17.680 1.00 87.88 220 ASP A CA 1
ATOM 1731 C C . ASP A 1 220 ? 4.265 6.366 16.918 1.00 87.88 220 ASP A C 1
ATOM 1733 O O . ASP A 1 220 ? 4.172 6.941 15.833 1.00 87.88 220 ASP A O 1
ATOM 1737 N N . LEU A 1 221 ? 3.196 5.801 17.496 1.00 89.56 221 LEU A N 1
ATOM 1738 C CA . LEU A 1 221 ? 1.840 5.852 16.933 1.00 89.56 221 LEU A CA 1
ATOM 1739 C C . LEU A 1 221 ? 1.360 7.303 16.808 1.00 89.56 221 LEU A C 1
ATOM 1741 O O . LEU A 1 221 ? 0.858 7.708 15.761 1.00 89.56 221 LEU A O 1
ATOM 1745 N N . THR A 1 222 ? 1.565 8.104 17.854 1.00 90.25 222 THR A N 1
ATOM 1746 C CA . THR A 1 222 ? 1.212 9.530 17.857 1.00 90.25 222 THR A CA 1
ATOM 1747 C C . THR A 1 222 ? 2.030 10.302 16.821 1.00 90.25 222 THR A C 1
ATOM 1749 O O . THR A 1 222 ? 1.484 11.118 16.077 1.00 90.25 222 THR A O 1
ATOM 1752 N N . GLN A 1 223 ? 3.330 10.016 16.718 1.00 91.06 223 GLN A N 1
ATOM 1753 C CA . GLN A 1 223 ? 4.205 10.619 15.714 1.00 91.06 223 GLN A CA 1
ATOM 1754 C C . GLN A 1 223 ? 3.741 10.294 14.290 1.00 91.06 223 GLN A C 1
ATOM 1756 O O . GLN A 1 223 ? 3.673 11.195 13.452 1.00 91.06 223 GLN A O 1
ATOM 1761 N N . ALA A 1 224 ? 3.392 9.038 14.015 1.00 88.50 224 ALA A N 1
ATOM 1762 C CA . ALA A 1 224 ? 2.912 8.619 12.705 1.00 88.50 224 ALA A CA 1
ATOM 1763 C C . ALA A 1 224 ? 1.548 9.247 12.357 1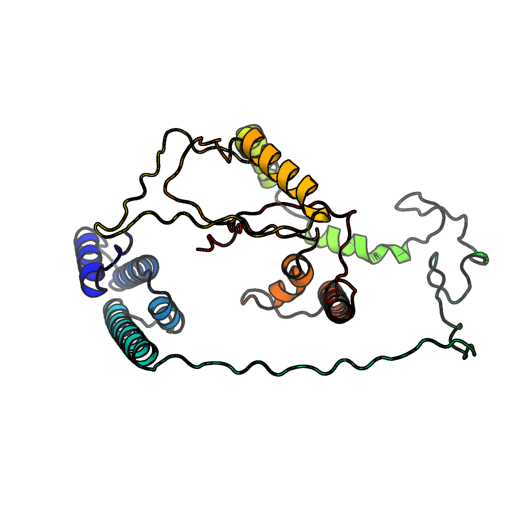.00 88.50 224 ALA A C 1
ATOM 1765 O O . ALA A 1 224 ? 1.359 9.674 11.217 1.00 88.50 224 ALA A O 1
ATOM 1766 N N . ILE A 1 225 ? 0.643 9.410 13.333 1.00 90.00 225 ILE A N 1
ATOM 1767 C CA . ILE A 1 225 ? -0.616 10.154 13.142 1.00 90.00 225 ILE A CA 1
ATOM 1768 C C . ILE A 1 225 ? -0.361 11.613 12.782 1.00 90.00 225 ILE A C 1
ATOM 1770 O O . ILE A 1 225 ? -0.869 12.101 11.770 1.00 90.00 225 ILE A O 1
ATOM 1774 N N . ASN A 1 226 ? 0.486 12.293 13.548 1.00 92.00 226 ASN A N 1
ATOM 1775 C CA . ASN A 1 226 ? 0.838 13.683 13.276 1.00 92.00 226 ASN A CA 1
ATOM 1776 C C . ASN A 1 226 ? 1.545 13.843 11.924 1.00 92.00 226 ASN A C 1
ATOM 1778 O O . ASN A 1 226 ? 1.320 14.827 11.220 1.00 92.00 226 ASN A O 1
ATOM 1782 N N . ALA A 1 227 ? 2.367 12.869 11.525 1.00 90.00 227 ALA A N 1
ATOM 1783 C CA . ALA A 1 227 ? 2.994 12.854 10.210 1.00 90.00 227 ALA A CA 1
ATOM 1784 C C . ALA A 1 227 ? 1.960 12.712 9.082 1.00 90.00 227 ALA A C 1
ATOM 1786 O O . ALA A 1 227 ? 2.083 13.405 8.074 1.00 90.00 227 ALA A O 1
ATOM 1787 N N . GLY A 1 228 ? 0.936 11.866 9.248 1.00 88.75 228 GLY A N 1
ATOM 1788 C CA . GLY A 1 228 ? -0.171 11.725 8.295 1.00 88.75 228 GLY A CA 1
ATOM 1789 C C . GLY A 1 228 ? -0.989 13.010 8.141 1.00 88.75 228 GLY A C 1
ATOM 1790 O O . GLY A 1 228 ? -1.261 13.432 7.017 1.00 88.75 228 GLY A O 1
ATOM 1791 N N . ILE A 1 229 ? -1.287 13.680 9.259 1.00 90.50 229 ILE A N 1
ATOM 1792 C CA . ILE A 1 229 ? -1.976 14.982 9.272 1.00 90.50 229 ILE A CA 1
ATOM 1793 C C . ILE A 1 229 ? -1.123 16.051 8.581 1.00 90.50 229 ILE A C 1
ATOM 1795 O O . ILE A 1 229 ? -1.600 16.755 7.696 1.00 90.50 229 ILE A O 1
ATOM 1799 N N . LYS A 1 230 ? 0.170 16.135 8.917 1.00 90.94 230 LYS A N 1
ATOM 1800 C CA . LYS A 1 230 ? 1.104 17.091 8.298 1.00 90.94 230 LYS A CA 1
ATOM 1801 C C . LYS A 1 230 ? 1.260 16.868 6.790 1.00 90.94 230 LYS A C 1
ATOM 1803 O O . LYS A 1 230 ? 1.446 17.831 6.054 1.00 90.94 230 LYS A O 1
ATOM 1808 N N . LYS A 1 231 ? 1.200 15.613 6.333 1.00 86.81 231 LYS A N 1
ATOM 1809 C CA . LYS A 1 231 ? 1.232 15.247 4.908 1.00 86.81 231 LYS A CA 1
ATOM 1810 C C . LYS A 1 231 ? -0.098 15.507 4.185 1.00 86.81 231 LYS A C 1
ATOM 1812 O O . LYS A 1 231 ? -0.154 15.299 2.980 1.00 86.81 231 LYS A O 1
ATOM 1817 N N . GLY A 1 232 ? -1.152 15.924 4.891 1.00 86.75 232 GLY A N 1
ATOM 1818 C CA . GLY A 1 232 ? -2.479 16.154 4.313 1.00 86.75 232 GLY A CA 1
ATOM 1819 C C . GLY A 1 232 ? -3.233 14.874 3.947 1.00 86.75 232 GLY A C 1
ATOM 1820 O O . GLY A 1 232 ? -4.210 14.940 3.212 1.00 86.75 232 GLY A O 1
ATOM 1821 N N . ILE A 1 233 ? -2.790 13.712 4.443 1.00 88.62 233 ILE A N 1
ATOM 1822 C CA . ILE A 1 233 ? -3.456 12.421 4.200 1.00 88.62 233 ILE A CA 1
ATOM 1823 C C . ILE A 1 233 ? -4.694 12.299 5.093 1.00 88.62 233 ILE A C 1
ATOM 1825 O O . ILE A 1 233 ? -5.719 11.770 4.674 1.00 88.62 233 ILE A O 1
ATOM 1829 N N . TRP A 1 234 ? -4.590 12.779 6.336 1.00 90.62 234 TRP A N 1
ATOM 1830 C CA . TRP A 1 234 ? -5.658 12.719 7.332 1.00 90.62 234 TRP A CA 1
ATOM 1831 C C . TRP A 1 234 ? -6.068 14.116 7.774 1.00 90.62 234 TRP A C 1
ATOM 1833 O O . TRP A 1 234 ? -5.226 14.990 7.975 1.00 90.62 234 TRP A O 1
ATOM 1843 N N . THR A 1 235 ? -7.366 14.300 7.986 1.00 88.62 235 THR A N 1
ATOM 1844 C CA . THR A 1 235 ? -7.948 15.517 8.550 1.00 88.62 235 THR A CA 1
ATOM 1845 C C . THR A 1 235 ? -8.523 15.220 9.928 1.00 88.62 235 THR A C 1
ATOM 1847 O O . THR A 1 235 ? -9.034 14.133 10.200 1.00 88.62 235 THR A O 1
ATOM 1850 N N . LEU A 1 236 ? -8.402 16.187 10.836 1.00 90.12 236 LEU A N 1
ATOM 1851 C CA . LEU A 1 236 ? -8.973 16.066 12.171 1.00 90.12 236 LEU A CA 1
ATOM 1852 C C . LEU A 1 236 ? -10.481 16.298 12.107 1.00 90.12 236 LEU A C 1
ATOM 1854 O O . LEU A 1 236 ? -10.940 17.302 11.567 1.00 90.12 236 LEU A O 1
ATOM 1858 N N . VAL A 1 237 ? -11.237 15.383 12.707 1.00 87.81 237 VAL A N 1
ATOM 1859 C CA . VAL A 1 237 ? -12.697 15.451 12.805 1.00 87.81 237 VAL A CA 1
ATOM 1860 C C . VAL A 1 237 ? -13.077 15.443 14.283 1.00 87.81 237 VAL A C 1
ATOM 1862 O O . VAL A 1 237 ? -12.582 14.613 15.043 1.00 87.81 237 VAL A O 1
ATOM 1865 N N . GLN A 1 238 ? -13.929 16.384 14.706 1.00 81.25 238 GLN A N 1
ATOM 1866 C CA . GLN A 1 238 ? -14.323 16.527 16.115 1.00 81.25 238 GLN A CA 1
ATOM 1867 C C . GLN A 1 238 ? -15.308 15.443 16.571 1.00 81.25 238 GLN A C 1
ATOM 1869 O O . GLN A 1 238 ? -15.218 14.964 17.698 1.00 81.25 238 GLN A O 1
ATOM 1874 N N . PHE A 1 239 ? -16.242 15.052 15.703 1.00 84.12 239 PHE A N 1
ATOM 1875 C CA . PHE A 1 239 ? -17.267 14.049 15.982 1.00 84.12 239 PHE A CA 1
ATOM 1876 C C . PHE A 1 239 ? -17.514 13.198 14.736 1.00 84.12 239 PHE A C 1
ATOM 1878 O O . PHE A 1 239 ? -17.613 13.723 13.630 1.00 84.12 239 PHE A O 1
ATOM 1885 N N . ASN A 1 240 ? -17.599 11.879 14.911 1.00 85.94 240 ASN A N 1
ATOM 1886 C CA . ASN A 1 240 ? -17.932 10.952 13.835 1.00 85.94 240 ASN A CA 1
ATOM 1887 C C . ASN A 1 240 ? -18.801 9.816 14.381 1.00 85.94 240 ASN A C 1
ATOM 1889 O O . ASN A 1 240 ? -18.521 9.277 15.452 1.00 85.94 240 ASN A O 1
ATOM 1893 N N . GLU A 1 241 ? -19.838 9.448 13.636 1.00 86.25 241 GLU A N 1
ATOM 1894 C CA . GLU A 1 241 ? -20.675 8.281 13.934 1.00 86.25 241 GLU A CA 1
ATOM 1895 C C . GLU A 1 241 ? -20.003 6.974 13.476 1.00 86.25 241 GLU A C 1
ATOM 1897 O O . GLU A 1 241 ? -20.320 5.889 13.963 1.00 86.25 241 GLU A O 1
ATOM 1902 N N . TRP A 1 242 ? -19.030 7.084 12.569 1.00 87.81 242 TRP A N 1
ATOM 1903 C CA . TRP A 1 242 ? -18.213 5.988 12.067 1.00 87.81 242 TRP A CA 1
ATOM 1904 C C . TRP A 1 242 ? -16.855 5.948 12.770 1.00 87.81 242 TRP A C 1
ATOM 1906 O O . TRP A 1 242 ? -16.205 6.972 12.971 1.00 87.81 242 TRP A O 1
ATOM 1916 N N . GLY A 1 243 ? -16.382 4.759 13.130 1.00 87.62 243 GLY A N 1
ATOM 1917 C CA . GLY A 1 243 ? -15.071 4.625 13.754 1.00 87.62 243 GLY A CA 1
ATOM 1918 C C . GLY A 1 243 ? -14.555 3.201 13.695 1.00 87.62 243 GLY A C 1
ATOM 1919 O O . GLY A 1 243 ? -15.208 2.280 14.180 1.00 87.62 243 GLY A O 1
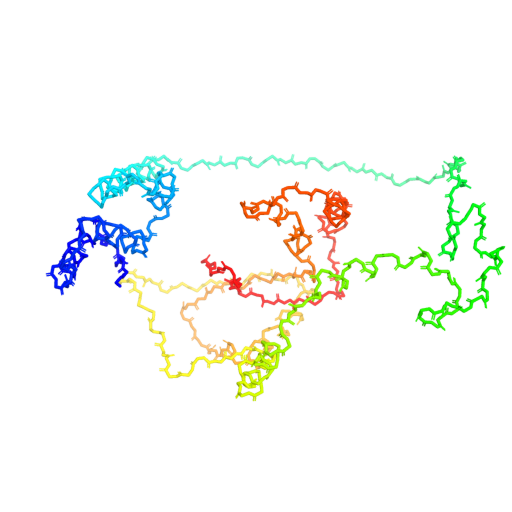ATOM 1920 N N . THR A 1 244 ? -13.355 3.031 13.150 1.00 88.88 244 THR A N 1
ATOM 1921 C CA . THR A 1 244 ? -12.664 1.741 13.083 1.00 88.88 244 THR A CA 1
ATOM 1922 C C . THR A 1 244 ? -11.325 1.872 13.804 1.00 88.88 244 THR A C 1
ATOM 1924 O O . THR A 1 244 ? -10.610 2.851 13.578 1.00 88.88 244 THR A O 1
ATOM 1927 N N . PRO A 1 245 ? -10.959 0.934 14.696 1.00 88.00 245 PRO A N 1
ATOM 1928 C CA . PRO A 1 245 ? -9.698 1.018 15.415 1.00 88.00 245 PRO A CA 1
ATOM 1929 C C . PRO A 1 245 ? -8.509 0.860 14.462 1.00 88.00 245 PRO A C 1
ATOM 1931 O O . PRO A 1 245 ? -8.455 -0.085 13.679 1.00 88.00 245 PRO A O 1
ATOM 1934 N N . VAL A 1 246 ? -7.518 1.740 14.599 1.00 86.12 246 VAL A N 1
ATOM 1935 C CA . VAL A 1 246 ? -6.230 1.620 13.903 1.00 86.12 246 VAL A CA 1
ATOM 1936 C C . VAL A 1 246 ? -5.377 0.551 14.587 1.00 86.12 246 VAL A C 1
ATOM 1938 O O . VAL A 1 246 ? -5.276 0.522 15.817 1.00 86.12 246 VAL A O 1
ATOM 1941 N N . VAL A 1 247 ? -4.746 -0.318 13.794 1.00 85.44 247 VAL A N 1
ATOM 1942 C CA . VAL A 1 247 ? -3.797 -1.332 14.273 1.00 85.44 247 VAL A CA 1
ATOM 1943 C C . VAL A 1 247 ? -2.382 -0.914 13.865 1.00 85.44 247 VAL A C 1
ATOM 1945 O O . VAL A 1 247 ? -2.064 -0.946 12.679 1.00 85.44 247 VAL A O 1
ATOM 1948 N N . PRO A 1 248 ? -1.515 -0.514 14.813 1.00 83.44 248 PRO A N 1
ATOM 1949 C CA . PRO A 1 248 ? -0.136 -0.164 14.497 1.00 83.44 248 PRO A CA 1
ATOM 1950 C C . PRO A 1 248 ? 0.665 -1.404 14.088 1.00 83.44 248 PRO A C 1
ATOM 1952 O O . PRO A 1 248 ? 0.663 -2.409 14.801 1.00 83.44 248 PRO A O 1
ATOM 1955 N N . VAL A 1 249 ? 1.388 -1.318 12.970 1.00 82.38 249 VAL A N 1
ATOM 1956 C CA . VAL A 1 249 ? 2.249 -2.396 12.466 1.00 82.38 249 VAL A CA 1
ATOM 1957 C C . VAL A 1 249 ? 3.673 -1.873 12.315 1.00 82.38 249 VAL A C 1
ATOM 1959 O O . VAL A 1 249 ? 3.920 -0.929 11.577 1.00 82.38 249 VAL A O 1
ATOM 1962 N N . GLN A 1 250 ? 4.638 -2.504 12.984 1.00 70.88 250 GLN A N 1
ATOM 1963 C CA . GLN A 1 250 ? 6.056 -2.201 12.777 1.00 70.88 250 GLN A CA 1
ATOM 1964 C C . GLN A 1 250 ? 6.546 -2.883 11.499 1.00 70.88 250 GLN A C 1
ATOM 1966 O O . GLN A 1 250 ? 6.752 -4.098 11.469 1.00 70.88 250 GLN A O 1
ATOM 1971 N N . LYS A 1 251 ? 6.755 -2.103 10.437 1.00 66.44 251 LYS A N 1
ATOM 1972 C CA . LYS A 1 251 ? 7.420 -2.591 9.227 1.00 66.44 251 LYS A CA 1
ATOM 1973 C C . LYS A 1 251 ? 8.934 -2.554 9.436 1.00 66.44 251 LYS A C 1
ATOM 1975 O O . LYS A 1 251 ? 9.513 -1.498 9.662 1.00 66.44 251 LYS A O 1
ATOM 1980 N N . LYS A 1 252 ? 9.599 -3.708 9.345 1.00 62.38 252 LYS A N 1
ATOM 1981 C CA . LYS A 1 252 ? 11.064 -3.741 9.209 1.00 62.38 252 LYS A CA 1
ATOM 1982 C C . LYS A 1 252 ? 11.444 -3.348 7.778 1.00 62.38 252 LYS A C 1
ATOM 1984 O O . LYS A 1 252 ? 10.758 -3.728 6.834 1.00 62.38 252 LYS A O 1
ATOM 1989 N N . GLN A 1 253 ? 12.564 -2.638 7.632 1.00 54.56 253 GLN A N 1
ATOM 1990 C CA . GLN A 1 253 ? 13.063 -2.041 6.377 1.00 54.56 253 GLN A CA 1
ATOM 1991 C C . GLN A 1 253 ? 13.327 -3.039 5.230 1.00 54.56 253 GLN A C 1
ATOM 1993 O O . GLN A 1 253 ? 13.539 -2.643 4.091 1.00 54.56 253 GLN A O 1
ATOM 1998 N N . THR A 1 254 ? 13.307 -4.343 5.497 1.00 56.06 254 THR A N 1
ATOM 1999 C CA . THR A 1 254 ? 13.450 -5.392 4.481 1.00 56.06 254 THR A CA 1
ATOM 2000 C C . THR A 1 254 ? 12.242 -6.315 4.539 1.00 56.06 254 THR A C 1
ATOM 2002 O O . THR A 1 254 ? 12.150 -7.196 5.393 1.00 56.06 254 THR A O 1
ATOM 2005 N N . SER A 1 255 ? 11.284 -6.107 3.631 1.00 57.62 255 SER A N 1
ATOM 2006 C CA . SER A 1 255 ? 10.171 -7.041 3.477 1.00 57.62 255 SER A CA 1
ATOM 2007 C C . SER A 1 255 ? 10.701 -8.378 2.932 1.00 57.62 255 SER A C 1
ATOM 2009 O O . SER A 1 255 ? 11.559 -8.378 2.043 1.00 57.62 255 SER A O 1
ATOM 2011 N N . PRO A 1 256 ? 10.205 -9.533 3.413 1.00 60.38 256 PRO A N 1
ATOM 2012 C CA . PRO A 1 256 ? 10.612 -10.841 2.894 1.00 60.38 256 PRO A CA 1
ATOM 2013 C C . PRO A 1 256 ? 10.430 -10.949 1.375 1.00 60.38 256 PRO A C 1
ATOM 2015 O O . PRO A 1 256 ? 11.237 -11.570 0.696 1.00 60.38 256 PRO A O 1
ATOM 2018 N N . THR A 1 257 ? 9.414 -10.271 0.835 1.00 62.66 257 THR A N 1
ATOM 2019 C CA . THR A 1 257 ? 9.131 -10.181 -0.600 1.00 62.66 257 THR A CA 1
ATOM 2020 C C . THR A 1 257 ? 10.225 -9.446 -1.375 1.00 62.66 257 THR A C 1
ATOM 2022 O O . THR A 1 257 ? 10.586 -9.886 -2.463 1.00 62.66 257 THR A O 1
ATOM 2025 N N . ALA A 1 258 ? 10.782 -8.360 -0.821 1.00 63.97 258 ALA A N 1
ATOM 2026 C CA . ALA A 1 258 ? 11.912 -7.659 -1.431 1.00 63.97 258 ALA A CA 1
ATOM 2027 C C . ALA A 1 258 ? 13.180 -8.521 -1.402 1.00 63.97 258 ALA A C 1
ATOM 2029 O O . ALA A 1 258 ? 13.908 -8.580 -2.390 1.00 63.97 258 ALA A O 1
ATOM 2030 N N . VAL A 1 259 ? 13.405 -9.247 -0.301 1.00 70.12 259 VAL A N 1
ATOM 2031 C CA . VAL A 1 259 ? 14.531 -10.183 -0.177 1.00 70.12 259 VAL A CA 1
ATOM 2032 C C . VAL A 1 259 ? 14.390 -11.346 -1.163 1.00 70.12 259 VAL A C 1
ATOM 2034 O O . VAL A 1 259 ? 15.373 -11.719 -1.787 1.00 70.12 259 VAL A O 1
ATOM 2037 N N . ALA A 1 260 ? 13.181 -11.877 -1.361 1.00 77.25 260 ALA A N 1
ATOM 2038 C CA . ALA A 1 260 ? 12.898 -13.003 -2.254 1.00 77.25 260 ALA A CA 1
ATOM 2039 C C . ALA A 1 260 ? 12.796 -12.633 -3.747 1.00 77.25 260 ALA A C 1
ATOM 2041 O O . ALA A 1 260 ? 12.585 -13.516 -4.576 1.00 77.25 260 ALA A O 1
ATOM 2042 N N . SER A 1 261 ? 12.954 -11.354 -4.110 1.00 80.56 261 SER A N 1
ATOM 2043 C CA . SER A 1 261 ? 12.841 -10.870 -5.495 1.00 80.56 261 SER A CA 1
ATOM 2044 C C . SER A 1 261 ? 13.671 -11.683 -6.515 1.00 80.56 261 SER A C 1
ATOM 2046 O O . SER A 1 261 ? 13.104 -12.072 -7.541 1.00 80.56 261 SER A O 1
ATOM 2048 N N . PRO A 1 262 ? 14.943 -12.053 -6.239 1.00 81.50 262 PRO A N 1
ATOM 2049 C CA . PRO A 1 262 ? 15.725 -12.906 -7.142 1.00 81.50 262 PRO A CA 1
ATOM 2050 C C . PRO A 1 262 ? 15.106 -14.288 -7.388 1.00 81.50 262 PRO A C 1
ATOM 2052 O O . PRO A 1 262 ? 15.142 -14.785 -8.506 1.00 81.50 262 PRO A O 1
ATOM 2055 N N . LEU A 1 263 ? 14.462 -14.888 -6.382 1.00 83.12 263 LEU A N 1
ATOM 2056 C CA . LEU A 1 263 ? 13.798 -16.186 -6.536 1.00 83.12 263 LEU A CA 1
ATOM 2057 C C . LEU A 1 263 ? 12.464 -16.061 -7.279 1.00 83.12 263 LEU A C 1
ATOM 2059 O O . LEU A 1 263 ? 12.160 -16.886 -8.133 1.00 83.12 263 LEU A O 1
ATOM 2063 N N . HIS A 1 264 ? 11.682 -15.011 -7.010 1.00 81.81 264 HIS A N 1
ATOM 2064 C CA . HIS A 1 264 ? 10.431 -14.761 -7.736 1.00 81.81 264 HIS A CA 1
ATOM 2065 C C . HIS A 1 264 ? 10.661 -14.505 -9.229 1.00 81.81 264 HIS A C 1
ATOM 2067 O O . HIS A 1 264 ? 9.807 -14.832 -10.049 1.00 81.81 264 HIS A O 1
ATOM 2073 N N . ARG A 1 265 ? 11.824 -13.954 -9.598 1.00 81.19 265 ARG A N 1
ATOM 2074 C CA . ARG A 1 265 ? 12.216 -13.772 -10.998 1.00 81.19 265 ARG A CA 1
ATOM 2075 C C . ARG A 1 265 ? 12.298 -15.093 -11.766 1.00 81.19 265 ARG A C 1
ATOM 2077 O O . ARG A 1 265 ? 11.938 -15.076 -12.939 1.00 81.19 265 ARG A O 1
ATOM 2084 N N . LEU A 1 266 ? 12.726 -16.185 -11.125 1.00 83.12 266 LEU A N 1
ATOM 2085 C CA . LEU A 1 266 ? 12.817 -17.519 -11.737 1.00 83.12 266 LEU A CA 1
ATOM 2086 C C . LEU A 1 266 ? 11.453 -18.187 -11.969 1.00 83.12 266 LEU A C 1
ATOM 2088 O O . LEU A 1 266 ? 11.388 -19.200 -12.652 1.00 83.12 266 LEU A O 1
ATOM 2092 N N . LEU A 1 267 ? 10.375 -17.652 -11.387 1.00 81.81 267 LEU A N 1
ATOM 2093 C CA . LEU A 1 267 ? 9.012 -18.176 -11.541 1.00 81.81 267 LEU A CA 1
ATOM 2094 C C . LEU A 1 267 ? 8.247 -17.518 -12.700 1.00 81.81 267 LEU A C 1
ATOM 2096 O O . LEU A 1 267 ? 7.045 -17.727 -12.828 1.00 81.81 267 LEU A O 1
ATOM 2100 N N . ARG A 1 268 ? 8.907 -16.665 -13.491 1.00 80.31 268 ARG A N 1
ATOM 2101 C CA . ARG A 1 268 ? 8.295 -15.979 -14.633 1.00 80.31 268 ARG A CA 1
ATOM 2102 C C . ARG A 1 268 ? 8.502 -16.795 -15.901 1.00 80.31 268 ARG A C 1
ATOM 2104 O O . ARG A 1 268 ? 9.623 -17.209 -16.165 1.00 80.31 268 ARG A O 1
ATOM 2111 N N . ASP A 1 269 ? 7.448 -16.930 -16.699 1.00 65.00 269 ASP A N 1
ATOM 2112 C CA . ASP A 1 269 ? 7.443 -17.749 -17.921 1.00 65.00 269 ASP A CA 1
ATOM 2113 C C . ASP A 1 269 ? 8.474 -17.285 -18.971 1.00 65.00 269 ASP A C 1
ATOM 2115 O O . ASP A 1 269 ? 8.984 -18.084 -19.747 1.00 65.00 269 ASP A O 1
ATOM 2119 N N . GLU A 1 270 ? 8.830 -15.997 -18.965 1.00 74.62 270 GLU A N 1
ATOM 2120 C CA . GLU A 1 270 ? 9.784 -15.378 -19.901 1.00 74.62 270 GLU A CA 1
ATOM 2121 C C . GLU A 1 270 ? 11.258 -15.499 -19.466 1.00 74.62 270 GLU A C 1
ATOM 2123 O O . GLU A 1 270 ? 12.150 -14.960 -20.124 1.00 74.62 270 GLU A O 1
ATOM 2128 N N . VAL A 1 271 ? 11.540 -16.140 -18.328 1.00 74.81 271 VAL A N 1
ATOM 2129 C CA . VAL A 1 271 ? 12.897 -16.246 -17.777 1.00 74.81 271 VAL A CA 1
ATOM 2130 C C . VAL A 1 271 ? 13.353 -17.696 -17.838 1.00 74.81 271 VAL A C 1
ATOM 2132 O O . VAL A 1 271 ? 12.808 -18.553 -17.148 1.00 74.81 271 VAL A O 1
ATOM 2135 N N . GLU A 1 272 ? 14.400 -17.967 -18.621 1.00 76.88 272 GLU A N 1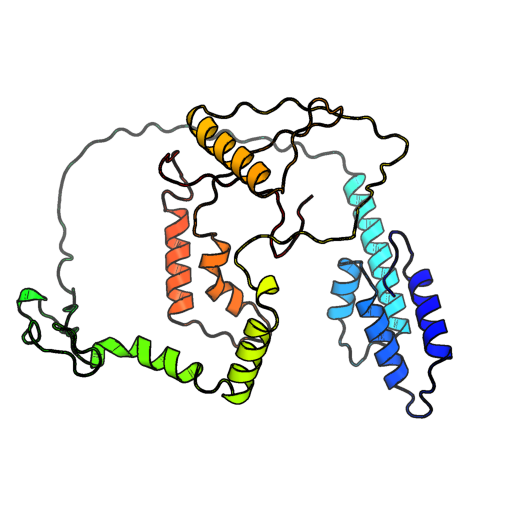
ATOM 2136 C CA . GLU A 1 272 ? 15.065 -19.269 -18.582 1.00 76.88 272 GLU A CA 1
ATOM 2137 C C . GLU A 1 272 ? 15.549 -19.568 -17.162 1.00 76.88 272 GLU A C 1
ATOM 2139 O O . GLU A 1 272 ? 16.198 -18.743 -16.507 1.00 76.88 272 GLU A O 1
ATOM 2144 N N . TRP A 1 273 ? 15.213 -20.761 -16.674 1.00 84.19 273 TRP A N 1
ATOM 2145 C CA . TRP A 1 273 ? 15.564 -21.172 -15.326 1.00 84.19 273 TRP A CA 1
ATOM 2146 C C . TRP A 1 273 ? 17.084 -21.321 -15.211 1.00 84.19 273 TRP A C 1
ATOM 2148 O O . TRP A 1 273 ? 17.673 -22.260 -15.743 1.00 84.19 273 TRP A O 1
ATOM 2158 N N . ASN A 1 274 ? 17.724 -20.387 -14.507 1.00 80.75 274 ASN A N 1
ATOM 2159 C CA . ASN A 1 274 ? 19.153 -20.429 -14.228 1.00 80.75 274 ASN A CA 1
ATOM 2160 C C . ASN A 1 274 ? 19.410 -20.059 -12.768 1.00 80.75 274 ASN A C 1
ATOM 2162 O O . ASN A 1 274 ? 19.196 -18.922 -12.349 1.00 80.75 274 ASN A O 1
ATOM 2166 N N . TRP A 1 275 ? 19.859 -21.036 -11.987 1.00 86.94 275 TRP A N 1
ATOM 2167 C CA . TRP A 1 275 ? 20.152 -20.851 -10.574 1.00 86.94 275 TRP A CA 1
ATOM 2168 C C . TRP A 1 275 ? 21.591 -20.363 -10.384 1.00 86.94 275 TRP A C 1
ATOM 2170 O O . TRP A 1 275 ? 22.540 -21.149 -10.453 1.00 86.94 275 TRP A O 1
ATOM 2180 N N . GLY A 1 276 ? 21.757 -19.063 -10.144 1.00 88.81 276 GLY A N 1
ATOM 2181 C CA . GLY A 1 276 ? 23.056 -18.427 -9.984 1.00 88.81 276 GLY A CA 1
ATOM 2182 C C . GLY A 1 276 ? 23.439 -18.140 -8.532 1.00 88.81 276 GLY A C 1
ATOM 2183 O O . GLY A 1 276 ? 22.801 -18.550 -7.560 1.00 88.81 276 GLY A O 1
ATOM 2184 N N . GLU A 1 277 ? 24.520 -17.379 -8.387 1.00 84.50 277 GLU A N 1
ATOM 2185 C CA . GLU A 1 277 ? 24.970 -16.835 -7.107 1.00 84.50 277 GLU A CA 1
ATOM 2186 C C . GLU A 1 277 ? 23.929 -15.936 -6.398 1.00 84.50 277 GLU A C 1
ATOM 2188 O O . GLU A 1 277 ? 23.753 -16.107 -5.188 1.00 84.50 277 GLU A O 1
ATOM 2193 N N . PRO A 1 278 ? 23.194 -15.021 -7.072 1.00 81.38 278 PRO A N 1
ATOM 2194 C CA . PRO A 1 278 ? 22.211 -14.178 -6.390 1.00 81.38 278 PRO A CA 1
ATOM 2195 C C . PRO A 1 278 ? 20.999 -14.968 -5.884 1.00 81.38 278 PRO A C 1
ATOM 2197 O O . PRO A 1 278 ? 20.493 -14.670 -4.797 1.00 81.38 278 PRO A O 1
ATOM 2200 N N . GLU A 1 279 ? 20.560 -15.999 -6.604 1.00 87.06 279 GLU A N 1
ATOM 2201 C CA . GLU A 1 279 ? 19.481 -16.898 -6.186 1.00 87.06 279 GLU A CA 1
ATOM 2202 C C . GLU A 1 279 ? 19.937 -17.784 -5.023 1.00 87.06 279 GLU A C 1
ATOM 2204 O O . GLU A 1 279 ? 19.239 -17.868 -4.009 1.00 87.06 279 GLU A O 1
ATOM 2209 N N . GLN A 1 280 ? 21.154 -18.335 -5.090 1.00 87.00 280 GLN A N 1
ATOM 2210 C CA . GLN A 1 280 ? 21.742 -19.118 -4.001 1.00 87.00 280 GLN A CA 1
ATOM 2211 C C . GLN A 1 280 ? 21.940 -18.279 -2.730 1.00 87.00 280 GLN A C 1
ATOM 2213 O O . GLN A 1 280 ? 21.592 -18.720 -1.631 1.00 87.00 280 GLN A O 1
ATOM 2218 N N . ALA A 1 281 ? 22.458 -17.055 -2.856 1.00 84.56 281 ALA A N 1
ATOM 2219 C CA . ALA A 1 281 ? 22.639 -16.143 -1.730 1.00 84.56 281 ALA A CA 1
ATOM 2220 C C . ALA A 1 281 ? 21.292 -15.731 -1.119 1.00 84.56 281 ALA A C 1
ATOM 2222 O O . ALA A 1 281 ? 21.167 -15.634 0.102 1.00 84.56 281 ALA A O 1
ATOM 2223 N N . THR A 1 282 ? 20.273 -15.519 -1.954 1.00 84.19 282 THR A N 1
ATOM 2224 C CA . THR A 1 282 ? 18.909 -15.211 -1.505 1.00 84.19 282 THR A CA 1
ATOM 2225 C C . THR A 1 282 ? 18.281 -16.395 -0.783 1.00 84.19 282 THR A C 1
ATOM 2227 O O . THR A 1 282 ? 17.707 -16.219 0.289 1.00 84.19 282 THR A O 1
ATOM 2230 N N . PHE A 1 283 ? 18.431 -17.604 -1.321 1.00 84.88 283 PHE A N 1
ATOM 2231 C CA . PHE A 1 283 ? 17.936 -18.831 -0.708 1.00 84.88 283 PHE A CA 1
ATOM 2232 C C . PHE A 1 283 ? 18.579 -19.086 0.658 1.00 84.88 283 PHE A C 1
ATOM 2234 O O . PHE A 1 283 ? 17.869 -19.381 1.616 1.00 84.88 283 PHE A O 1
ATOM 2241 N N . LEU A 1 284 ? 19.897 -18.898 0.783 1.00 83.44 284 LEU A N 1
ATOM 2242 C CA . LEU A 1 284 ? 20.594 -19.008 2.068 1.00 83.44 284 LEU A CA 1
ATOM 2243 C C . LEU A 1 284 ? 20.123 -17.938 3.062 1.00 83.44 284 LEU A C 1
ATOM 2245 O O . LEU A 1 284 ? 19.765 -18.272 4.188 1.00 83.44 284 LEU A O 1
ATOM 2249 N N . LYS A 1 285 ? 20.000 -16.677 2.626 1.00 79.44 285 LYS A N 1
ATOM 2250 C CA . LYS A 1 285 ? 19.444 -15.596 3.461 1.00 79.44 285 LYS A CA 1
ATOM 2251 C C . LYS A 1 285 ? 18.024 -15.900 3.936 1.00 79.44 285 LYS A C 1
ATOM 2253 O O . LYS A 1 285 ? 17.690 -15.607 5.080 1.00 79.44 285 LYS A O 1
ATOM 2258 N N . LEU A 1 286 ? 17.186 -16.480 3.078 1.00 78.25 286 LEU A N 1
ATOM 2259 C CA . LEU A 1 286 ? 15.827 -16.887 3.433 1.00 78.25 286 LEU A CA 1
ATOM 2260 C C . LEU A 1 286 ? 15.803 -18.115 4.339 1.00 78.25 286 LEU A C 1
ATOM 2262 O O . LEU A 1 286 ? 14.920 -18.187 5.184 1.00 78.25 286 LEU A O 1
ATOM 2266 N N . LYS A 1 287 ? 16.755 -19.041 4.200 1.00 78.50 287 LYS A N 1
ATOM 2267 C CA . LYS A 1 287 ? 16.911 -20.215 5.068 1.00 78.50 287 LYS A CA 1
ATOM 2268 C C . LYS A 1 287 ? 17.365 -19.836 6.478 1.00 78.50 287 LYS A C 1
ATOM 2270 O O . LYS A 1 287 ? 16.916 -20.456 7.436 1.00 78.50 287 LYS A O 1
ATOM 2275 N N . ASP A 1 288 ? 18.179 -18.792 6.603 1.00 68.69 288 ASP A N 1
ATOM 2276 C CA . ASP A 1 288 ? 18.628 -18.274 7.897 1.00 68.69 288 ASP A CA 1
ATOM 2277 C C . ASP A 1 288 ? 17.561 -17.394 8.577 1.00 68.69 288 ASP A C 1
ATOM 2279 O O . ASP A 1 288 ? 17.545 -17.263 9.803 1.00 68.69 288 ASP A O 1
ATOM 2283 N N . ASN A 1 289 ? 16.623 -16.834 7.803 1.00 63.94 289 ASN A N 1
ATOM 2284 C CA . ASN A 1 289 ? 15.542 -15.964 8.278 1.00 63.94 289 ASN A CA 1
ATOM 2285 C C . ASN A 1 289 ? 14.542 -16.625 9.262 1.00 63.94 289 ASN A C 1
ATOM 2287 O O . ASN A 1 289 ? 14.202 -15.980 10.250 1.00 63.94 289 ASN A O 1
ATOM 2291 N N . PRO A 1 290 ? 14.078 -17.886 9.100 1.00 55.91 290 PRO A N 1
ATOM 2292 C CA . PRO A 1 290 ? 13.218 -18.541 10.091 1.00 55.91 290 PRO A CA 1
ATOM 2293 C C . PRO A 1 290 ? 13.918 -18.810 11.431 1.00 55.91 290 PRO A C 1
ATOM 2295 O O . PRO A 1 290 ? 13.249 -18.894 12.456 1.00 55.91 290 PRO A O 1
ATOM 2298 N N . THR A 1 291 ? 15.249 -18.899 11.438 1.00 52.09 291 THR A N 1
ATOM 2299 C CA . THR A 1 291 ? 16.098 -18.975 12.644 1.00 52.09 291 THR A CA 1
ATOM 2300 C C . THR A 1 291 ? 16.548 -17.610 13.167 1.00 52.09 291 THR A C 1
ATOM 2302 O O . THR A 1 291 ? 17.170 -17.536 14.224 1.00 52.09 291 THR A O 1
ATOM 2305 N N . SER A 1 292 ? 16.240 -16.526 12.453 1.00 51.56 292 SER A N 1
ATOM 2306 C CA . SER A 1 292 ? 16.526 -15.163 12.886 1.00 51.56 292 SER A CA 1
ATOM 2307 C C . SER A 1 292 ? 15.529 -14.721 13.960 1.00 51.56 292 SER A C 1
ATOM 2309 O O . SER A 1 292 ? 14.333 -15.019 13.878 1.00 51.56 292 SER A O 1
ATOM 2311 N N . ASP A 1 293 ? 15.987 -13.867 14.883 1.00 48.31 293 ASP A N 1
ATOM 2312 C CA . ASP A 1 293 ? 15.154 -13.053 15.788 1.00 48.31 293 ASP A CA 1
ATOM 2313 C C . ASP A 1 293 ? 14.058 -12.254 15.048 1.00 48.31 293 ASP A C 1
ATOM 2315 O O . ASP A 1 293 ? 13.232 -11.591 15.663 1.00 48.31 293 ASP A O 1
ATOM 2319 N N . SER A 1 294 ? 14.016 -12.267 13.713 1.00 47.09 294 SER A N 1
ATOM 2320 C CA . SER A 1 294 ? 12.930 -11.688 12.932 1.00 47.09 294 SER A CA 1
ATOM 2321 C C . SER A 1 294 ? 11.608 -12.460 12.991 1.00 47.09 294 SER A C 1
ATOM 2323 O O . SER A 1 294 ? 10.557 -11.820 12.973 1.00 47.09 294 SER A O 1
ATOM 2325 N N . VAL A 1 295 ? 11.638 -13.791 13.113 1.00 45.62 295 VAL A N 1
ATOM 2326 C CA . VAL A 1 295 ? 10.424 -14.627 13.249 1.00 45.62 295 VAL A CA 1
ATOM 2327 C C . VAL A 1 295 ? 10.054 -14.841 14.726 1.00 45.62 295 VAL A C 1
ATOM 2329 O O . VAL A 1 295 ? 8.884 -15.016 15.059 1.00 45.62 295 VAL A O 1
ATOM 2332 N N . MET A 1 296 ? 11.035 -14.704 15.624 1.00 42.97 296 MET A N 1
ATOM 2333 C CA . MET A 1 296 ? 10.894 -14.666 17.087 1.00 42.97 296 MET A CA 1
ATOM 2334 C C . MET A 1 296 ? 11.223 -13.264 17.632 1.00 42.97 296 MET A C 1
ATOM 2336 O O . MET A 1 296 ? 12.066 -13.101 18.510 1.00 42.97 296 MET A O 1
ATOM 2340 N N . ALA A 1 297 ? 10.604 -12.217 17.083 1.00 45.25 297 ALA A N 1
ATOM 2341 C CA . ALA A 1 297 ? 10.961 -10.851 17.459 1.00 45.25 297 ALA A CA 1
ATOM 2342 C C . ALA A 1 297 ? 10.482 -10.497 18.872 1.00 45.25 297 ALA A C 1
ATOM 2344 O O . ALA A 1 297 ? 9.284 -10.383 19.137 1.00 45.25 297 ALA A O 1
ATOM 2345 N N . HIS A 1 298 ? 11.436 -10.248 19.769 1.00 48.69 298 HIS A N 1
ATOM 2346 C CA . HIS A 1 298 ? 11.196 -9.437 20.955 1.00 48.69 298 HIS A CA 1
ATOM 2347 C C . HIS A 1 298 ? 11.134 -7.953 20.576 1.00 48.69 298 HIS A C 1
ATOM 2349 O O . HIS A 1 298 ? 11.809 -7.488 19.657 1.00 48.69 298 HIS A O 1
ATOM 2355 N N . PHE A 1 299 ? 10.276 -7.225 21.289 1.00 43.75 299 PHE A N 1
ATOM 2356 C CA . PHE A 1 299 ? 10.001 -5.807 21.091 1.00 43.75 299 PHE A CA 1
ATOM 2357 C C . PHE A 1 299 ? 11.295 -4.967 21.107 1.00 43.75 299 PHE A C 1
ATOM 2359 O O . PHE A 1 299 ? 12.054 -5.033 22.073 1.00 43.75 299 PHE A O 1
ATOM 2366 N N . ASN A 1 300 ? 11.539 -4.182 20.050 1.00 50.47 300 ASN A N 1
ATOM 2367 C CA . ASN A 1 300 ? 12.726 -3.333 19.902 1.00 50.47 300 ASN A CA 1
ATOM 2368 C C . ASN A 1 300 ? 12.306 -1.876 19.643 1.00 50.47 300 ASN A C 1
ATOM 2370 O O . ASN A 1 300 ? 11.652 -1.585 18.644 1.00 50.47 300 ASN A O 1
ATOM 2374 N N . THR A 1 301 ? 12.698 -0.974 20.544 1.00 53.56 301 THR A N 1
ATOM 2375 C CA . THR A 1 301 ? 12.378 0.465 20.531 1.00 53.56 301 THR A CA 1
ATOM 2376 C C . THR A 1 301 ? 13.207 1.291 19.546 1.00 53.56 301 THR A C 1
ATOM 2378 O O . THR A 1 301 ? 12.921 2.467 19.360 1.00 53.56 301 THR A O 1
ATOM 2381 N N . ALA A 1 302 ? 14.242 0.721 18.922 1.00 52.88 302 ALA A N 1
ATOM 2382 C CA . ALA A 1 302 ? 15.130 1.448 18.009 1.00 52.88 302 ALA A CA 1
ATOM 2383 C C . ALA A 1 302 ? 14.658 1.443 16.539 1.00 52.88 302 ALA A C 1
ATOM 2385 O O . ALA A 1 302 ? 15.354 1.966 15.669 1.00 52.88 302 ALA A O 1
ATOM 2386 N N . VAL A 1 303 ? 13.510 0.826 16.235 1.00 58.88 303 VAL A N 1
ATOM 2387 C CA . VAL A 1 303 ? 12.986 0.679 14.867 1.00 58.88 303 VAL A CA 1
ATOM 2388 C C . VAL A 1 303 ? 11.797 1.618 14.658 1.00 58.88 303 VAL A C 1
ATOM 2390 O O . VAL A 1 303 ? 10.867 1.617 15.456 1.00 58.88 303 VAL A O 1
ATOM 2393 N N . LEU A 1 304 ? 11.816 2.387 13.564 1.00 51.62 304 LEU A N 1
ATOM 2394 C CA . LEU A 1 304 ? 10.756 3.334 13.202 1.00 51.62 304 LEU A CA 1
ATOM 2395 C C . LEU A 1 304 ? 9.411 2.613 12.984 1.00 51.62 304 LEU A C 1
ATOM 2397 O O . LEU A 1 304 ? 9.313 1.718 12.142 1.00 51.62 304 LEU A O 1
ATOM 2401 N N . LEU A 1 305 ? 8.372 3.016 13.721 1.00 54.22 305 LEU A N 1
ATOM 2402 C CA . LEU A 1 305 ? 6.993 2.582 13.487 1.00 54.22 305 LEU A CA 1
ATOM 2403 C C . LEU A 1 305 ? 6.382 3.417 12.357 1.00 54.22 305 LEU A C 1
ATOM 2405 O O . LEU A 1 305 ? 6.307 4.641 12.445 1.00 54.22 305 LEU A O 1
ATOM 2409 N N . GLU A 1 306 ? 5.876 2.750 11.328 1.00 53.59 306 GLU A N 1
ATOM 2410 C CA . GLU A 1 306 ? 5.097 3.386 10.270 1.00 53.59 306 GLU A CA 1
ATOM 2411 C C . GLU A 1 306 ? 3.668 2.855 10.307 1.00 53.59 306 GLU A C 1
ATOM 2413 O O . GLU A 1 306 ? 3.439 1.651 10.210 1.00 53.59 306 GLU A O 1
ATOM 2418 N N . ILE A 1 307 ? 2.686 3.750 10.414 1.00 50.12 307 ILE A N 1
ATOM 2419 C CA . ILE A 1 307 ? 1.292 3.368 10.191 1.00 50.12 307 ILE A CA 1
ATOM 2420 C C . ILE A 1 307 ? 1.088 3.322 8.684 1.00 50.12 307 ILE A C 1
ATOM 2422 O O . ILE A 1 307 ? 1.103 4.352 8.013 1.00 50.12 307 ILE A O 1
ATOM 2426 N N . ALA A 1 308 ? 0.908 2.122 8.156 1.00 45.53 308 ALA A N 1
ATOM 2427 C CA . ALA A 1 308 ? 0.439 1.939 6.799 1.00 45.53 308 ALA A CA 1
ATOM 2428 C C . ALA A 1 308 ? -1.055 1.624 6.842 1.00 45.53 308 ALA A C 1
ATOM 2430 O O . ALA A 1 308 ? -1.466 0.697 7.534 1.00 45.53 308 ALA A O 1
ATOM 2431 N N . CYS A 1 309 ? -1.850 2.379 6.091 1.00 43.31 309 CYS A N 1
ATOM 2432 C CA . CYS A 1 309 ? -3.105 1.852 5.572 1.00 43.31 309 CYS A CA 1
ATOM 2433 C C . CYS A 1 309 ? -2.761 0.907 4.415 1.00 43.31 309 CYS A C 1
ATOM 2435 O O . CYS A 1 309 ? -1.783 1.151 3.701 1.00 43.31 309 CYS A O 1
ATOM 2437 N N . ASP A 1 310 ? -3.522 -0.173 4.252 1.00 36.09 310 ASP A N 1
ATOM 2438 C CA . ASP A 1 310 ? -3.271 -1.233 3.272 1.00 36.09 310 ASP A CA 1
ATOM 2439 C C . ASP A 1 310 ? -3.535 -0.768 1.832 1.00 36.09 310 ASP A C 1
ATOM 2441 O O . ASP A 1 310 ? -4.447 -1.213 1.141 1.00 36.09 310 ASP A O 1
ATOM 2445 N N . THR A 1 311 ? -2.690 0.131 1.348 1.00 36.94 311 THR A N 1
ATOM 2446 C CA . THR A 1 311 ? -2.521 0.412 -0.071 1.00 36.94 311 THR A CA 1
ATOM 2447 C C . THR A 1 311 ? -1.123 -0.056 -0.438 1.00 36.94 311 THR A C 1
ATOM 2449 O O . THR A 1 311 ? -0.143 0.691 -0.400 1.00 36.94 311 THR A O 1
ATOM 2452 N N . SER A 1 312 ? -1.012 -1.352 -0.715 1.00 39.12 312 SER A N 1
ATOM 2453 C CA . SER A 1 312 ? 0.149 -1.893 -1.412 1.00 39.12 312 SER A CA 1
ATOM 2454 C C . SER A 1 312 ? 0.187 -1.273 -2.813 1.00 39.12 312 SER A C 1
ATOM 2456 O O . SER A 1 312 ? -0.855 -1.094 -3.442 1.00 39.12 312 SER A O 1
ATOM 2458 N N . SER A 1 313 ? 1.379 -1.004 -3.351 1.00 41.28 313 SER A N 1
ATOM 2459 C CA . SER A 1 313 ? 1.554 -0.613 -4.762 1.00 41.28 313 SER A CA 1
ATOM 2460 C C . SER A 1 313 ? 1.082 -1.691 -5.755 1.00 41.28 313 SER A C 1
ATOM 2462 O O . SER A 1 313 ? 1.057 -1.454 -6.958 1.00 41.28 313 SER A O 1
ATOM 2464 N N . ILE A 1 314 ? 0.707 -2.873 -5.252 1.00 38.59 314 ILE A N 1
ATOM 2465 C CA . ILE A 1 314 ? 0.241 -4.047 -5.999 1.00 38.59 314 ILE A CA 1
ATOM 2466 C C . ILE A 1 314 ? -1.201 -4.438 -5.581 1.00 38.59 314 ILE A C 1
ATOM 2468 O O . ILE A 1 314 ? -1.758 -5.413 -6.081 1.00 38.59 314 ILE A O 1
ATOM 2472 N N . GLY A 1 315 ? -1.867 -3.677 -4.700 1.00 30.97 315 GLY A N 1
ATOM 2473 C CA . GLY A 1 315 ? -3.277 -3.920 -4.383 1.00 30.97 315 GLY A CA 1
ATOM 2474 C C . GLY A 1 315 ? -3.838 -3.095 -3.225 1.00 30.97 315 GLY A C 1
ATOM 2475 O O . GLY A 1 315 ? -3.165 -2.863 -2.221 1.00 30.97 315 GLY A O 1
ATOM 2476 N N . ILE A 1 316 ? -5.105 -2.703 -3.365 1.00 28.73 316 ILE A N 1
ATOM 2477 C CA . ILE A 1 316 ? -5.929 -2.138 -2.291 1.00 28.73 316 ILE A CA 1
ATOM 2478 C C . ILE A 1 316 ? -6.494 -3.324 -1.501 1.00 28.73 316 ILE A C 1
ATOM 2480 O O . ILE A 1 316 ? -7.238 -4.135 -2.060 1.00 28.73 316 ILE A O 1
ATOM 2484 N N . GLY A 1 317 ? -6.087 -3.466 -0.240 1.00 28.91 317 GLY A N 1
ATOM 2485 C CA . GLY A 1 317 ? -6.699 -4.415 0.688 1.00 28.91 317 GLY A CA 1
ATOM 2486 C C . GLY A 1 317 ? -7.959 -3.797 1.286 1.00 28.91 317 GLY A C 1
ATOM 2487 O O . GLY A 1 317 ? -7.928 -2.640 1.695 1.00 28.91 317 GLY A O 1
ATOM 2488 N N . ALA A 1 318 ? -9.057 -4.552 1.280 1.00 31.12 318 ALA A N 1
ATOM 2489 C CA . ALA A 1 318 ? -10.269 -4.233 2.034 1.00 31.12 318 ALA A CA 1
ATOM 2490 C C . ALA A 1 318 ? -10.123 -4.656 3.501 1.00 31.12 318 ALA A C 1
ATOM 2492 O O . ALA A 1 318 ? -9.459 -5.694 3.733 1.00 31.12 318 ALA A O 1
#

Foldseek 3Di:
DADDDPDDLVNVLVVLVVVLVPDPPVDDPPVSFLVSQVVSLVRDPDPQLNVQSVVDDSVPQGNVNSSVSSNVSVVVVVVVVVVVVPDDDDDDDDDDDDDDDDDDDDDDDDDDDPADDQAPAERHRDHVVPDPQQQPAEPPPRDGRHYPVNPVVVVVVVVVPPDPPPVVVVVVVVVCVVPVVVVPPADDDDPPDDDDDDDDPPDFADADDADDDPPLCPVLVVVQVVVCVVSVNDDDDPDDSHHDYFDWDQDDPDDLCNLCVVVVQCVDPPDDRDCDPSNVVSVVVVVCCCVDCNVVPDDDSPGRTHRDQPPDVVDHDD

Sequence (318 aa):
MKCKVGESIQELATPIRQAAATCDFTSIKDPLDEALQTRFICSVNNKAVLKVLFKINTNELTFNQAIEVAIETENAAKVAKEIVYDSIPMQVQKVKCFKSTGKKTASSKPTEDKLKQKCYRCRKTYLAPDCHFKNATCNYCKIQGHLEESNMEVKVLASHLRKVDAHLQESCWKLCDEYVELFKPGLGCLQGFELDVQFKSNVKPVFCKPRSVPFTLQADLTQAINAGIKKGIWTLVQFNEWGTPVVPVQKKQTSPTAVASPLHRLLRDEVEWNWGEPEQATFLKLKDNPTSDSVMAHFNTAVLLEIACDTSSIGIGA

Radius of gyration: 30.46 Å; chains: 1; bounding box: 83×47×79 Å

InterPro domains:
  IPR043502 DNA/RNA polymerase superfamily [SSF56672] (193-318)

Secondary structure (DSSP, 8-state):
----TT--HHHHHHHHHHHHHT----S-SSHHHHHHHHHHHHH---HHHHHHHTTS-TTT--HHHHHHHHHHHHHHHHHHHHHHHSS-----PPPPPP-------------S-------TTT-SSS-GGG-TTTTPBPTTT--BS--GGG-HHHHHHHHHTTT--HHHHHHHHHHHHHTGGGGSSS----TT-----PPPTTPPP-BPPPPP--HHHHHHHHHHHHHHHHTTS----S--S-B---------SS-HHHHTHHHHHTTSTTS-----HHHHHHHHHHHHGGGSTTTS----TTS------SEETTEE--

pLDDT: mean 70.09, std 18.22, range [28.31, 92.94]